Protein AF-A0A0G0PDU2-F1 (afdb_monomer)

pLDDT: mean 95.01, std 8.04, range [47.34, 98.88]

InterPro domains:
  IPR001697 Pyruvate kinase [PTHR11817] (85-194)
  IPR015793 Pyruvate kinase, barrel [PF00224] (4-72)
  IPR015793 Pyruvate kinase, barrel [PF00224] (86-194)
  IPR015813 Pyruvate/Phosphoenolpyruvate kinase-like domain superfamily [SSF51621] (3-194)
  IPR040442 Pyruvate kinase-like domain superfamily [G3DSA:3.20.20.60] (3-194)

Organism: NCBI:txid1619031

Secondary structure (DSSP, 8-state):
----PPEEEEE-TTT-SHHHHHHHHHTTEEEEEEETTSS-HHHHHHHHHHHHHHHHHHT----EEEE---SEEEETTEEEE-TTS-SS-HHHHHHHHHHHHHT-SEEEETT--SHHHHHHHHHHHHHTT---EEEEEE-SHHHHHTHHHHHHH-SEEEE-HHHHTTTS-GGGHHHHHHHHHHHHHHTT--EEE-

Nearest PDB structures (foldseek):
  4fxf-assembly1_D  TM=9.329E-01  e=1.855E-18  Homo sapiens
  8x4r-assembly1_B  TM=9.083E-01  e=1.455E-18  Homo sapiens
  8hmu-assembly1_C  TM=9.145E-01  e=4.905E-18  Homo sapiens
  1aqf-assembly2_E  TM=9.079E-01  e=9.064E-17  Oryctolagus cuniculus
  6k0k-assembly2_D  TM=9.264E-01  e=1.405E-14  Escherichia coli

Radius of gyration: 16.53 Å; Cα contacts (8 Å, |Δi|>4): 330; chains: 1; bounding box: 48×35×41 Å

Mean predicted aligned error: 3.43 Å

Foldseek 3Di:
DPDPDADEDEDDPVQQALVNLLVVVVVRHQEYEYEPVDDDLVRVLSSLVSNVVSCVVVVHDYAYEYEAPFQWDDDPVGIAHDPVDDRQHPSNLVSLLSCLVSVGQEYERPPDQALVSLVVVQVSNVVSVDGHAYEYEDQAPNCLVHVLSNLVRHQAYEDPLVSNVVHDPNVCSVVSVVVSVVSCVVSVHYYHYD

Solvent-accessible surface area (backbone atoms only — not comparable to full-atom values): 10597 Å² total; per-residue (Å²): 129,83,80,87,75,78,36,73,43,79,51,45,93,94,41,40,48,50,71,50,40,42,50,39,50,72,71,54,44,46,27,44,31,38,57,59,73,50,86,50,71,68,57,54,50,48,34,53,51,28,47,53,52,41,24,64,77,68,72,47,88,62,50,35,33,44,33,45,51,34,33,62,40,83,55,101,90,50,68,44,82,35,86,89,50,53,74,68,32,78,65,40,57,54,49,50,53,52,39,59,76,68,63,46,56,29,39,33,42,36,73,33,44,50,34,64,56,48,52,49,54,52,50,55,41,43,75,74,75,44,89,62,45,38,27,40,24,44,25,38,57,59,16,66,78,34,39,74,55,29,58,70,63,32,59,25,40,31,40,33,50,73,58,23,48,80,57,43,64,67,86,48,48,67,58,53,52,53,49,52,51,52,51,27,59,73,71,71,31,57,72,44,86,85

Sequence (194 aa):
MPSRAQIIATVGPASGTVELLRQLVAHQMDVMRLNFSWGTYGEHAAYISNLRQVALETGKRIPIIQDLSGPREQEMNGHRFDSTKDILTEKDLKDLAFGVEQKVDYIAMSYVGLADDIKKIKSEITKLGASISVIAKIERKVAIDNLDSILLEADAIMIARGDMGNEIPLEQIPFVQADIIKKCKTAKKPVITA

Structure (mmCIF, N/CA/C/O backbone):
data_AF-A0A0G0PDU2-F1
#
_entry.id   AF-A0A0G0PDU2-F1
#
loop_
_atom_site.group_PDB
_atom_site.id
_atom_site.type_symbol
_atom_site.label_atom_id
_atom_site.label_alt_id
_atom_site.label_comp_id
_atom_site.label_asym_id
_atom_site.label_entity_id
_atom_site.label_seq_id
_atom_site.pdbx_PDB_ins_code
_atom_site.Cartn_x
_atom_site.Cartn_y
_atom_site.Cartn_z
_atom_site.occupancy
_atom_site.B_iso_or_equiv
_atom_site.auth_seq_id
_atom_site.auth_comp_id
_atom_site.auth_asym_id
_atom_site.auth_atom_id
_atom_site.pdbx_PDB_model_num
ATOM 1 N N . MET A 1 1 ? -26.185 -3.731 -13.435 1.00 47.34 1 MET A N 1
ATOM 2 C CA . MET A 1 1 ? -25.589 -4.278 -12.194 1.00 47.34 1 MET A CA 1
ATOM 3 C C . MET A 1 1 ? -24.702 -3.197 -11.603 1.00 47.34 1 MET A C 1
ATOM 5 O O . MET A 1 1 ? -24.061 -2.522 -12.403 1.00 47.34 1 MET A O 1
ATOM 9 N N . PRO A 1 2 ? -24.667 -2.990 -10.277 1.00 53.62 2 PRO A N 1
ATOM 10 C CA . PRO A 1 2 ? -23.689 -2.079 -9.690 1.00 53.62 2 PRO A CA 1
ATOM 11 C C . PRO A 1 2 ? -22.271 -2.527 -10.074 1.00 53.62 2 PRO A C 1
ATOM 13 O O . PRO A 1 2 ? -22.021 -3.725 -10.255 1.00 53.62 2 PRO A O 1
ATOM 16 N N . SER A 1 3 ? -21.372 -1.560 -10.269 1.00 62.56 3 SER A N 1
ATOM 17 C CA . SER A 1 3 ? -19.960 -1.833 -10.547 1.00 62.56 3 SER A CA 1
ATOM 18 C C . SER A 1 3 ? -19.389 -2.744 -9.460 1.00 62.56 3 SER A C 1
ATOM 20 O O . SER A 1 3 ? -19.639 -2.532 -8.278 1.00 62.56 3 SER A O 1
ATOM 22 N N . ARG A 1 4 ? -18.628 -3.767 -9.860 1.00 82.88 4 ARG A N 1
ATOM 23 C CA . ARG A 1 4 ? -17.896 -4.643 -8.928 1.00 82.88 4 ARG A CA 1
ATOM 24 C C . ARG A 1 4 ? -16.523 -4.080 -8.544 1.00 82.88 4 ARG A C 1
ATOM 26 O O . ARG A 1 4 ? -15.823 -4.707 -7.757 1.00 82.88 4 ARG A O 1
ATOM 33 N N . ALA A 1 5 ? -16.107 -2.967 -9.149 1.00 91.06 5 ALA A N 1
ATOM 34 C CA . ALA A 1 5 ? -14.821 -2.347 -8.864 1.00 91.06 5 ALA A CA 1
ATOM 35 C C . ALA A 1 5 ? -14.907 -1.538 -7.567 1.00 91.06 5 ALA A C 1
ATOM 37 O O . ALA A 1 5 ? -15.822 -0.732 -7.413 1.00 91.06 5 ALA A O 1
ATOM 38 N N . GLN A 1 6 ? -13.946 -1.760 -6.674 1.00 95.25 6 GLN A N 1
ATOM 39 C CA . GLN A 1 6 ? -13.798 -1.003 -5.435 1.00 95.25 6 GLN A CA 1
ATOM 40 C C . GLN A 1 6 ? -12.942 0.242 -5.675 1.00 95.25 6 GLN A C 1
ATOM 42 O O . GLN A 1 6 ? -12.013 0.206 -6.487 1.00 95.25 6 GLN A O 1
ATOM 47 N N . ILE A 1 7 ? -13.223 1.323 -4.953 1.00 97.00 7 ILE A N 1
ATOM 48 C CA . ILE A 1 7 ? -12.465 2.574 -5.038 1.00 97.00 7 ILE A CA 1
ATOM 49 C C . ILE A 1 7 ? -11.532 2.695 -3.835 1.00 97.00 7 ILE A C 1
ATOM 51 O O . ILE A 1 7 ? -11.964 2.708 -2.681 1.00 97.00 7 ILE A O 1
ATOM 55 N N . ILE A 1 8 ? -10.240 2.837 -4.120 1.00 98.44 8 ILE A N 1
ATOM 56 C CA . ILE A 1 8 ? -9.219 3.177 -3.129 1.00 98.44 8 ILE A CA 1
ATOM 57 C C . ILE A 1 8 ? -8.950 4.677 -3.231 1.00 98.44 8 ILE A C 1
ATOM 59 O O . ILE A 1 8 ? -8.610 5.163 -4.310 1.00 98.44 8 ILE A O 1
ATOM 63 N N . ALA A 1 9 ? -9.054 5.405 -2.121 1.00 98.12 9 ALA A N 1
ATOM 64 C CA . ALA A 1 9 ? -8.690 6.820 -2.074 1.00 98.12 9 ALA A CA 1
ATOM 65 C C . ALA A 1 9 ? -7.465 7.032 -1.185 1.00 98.12 9 ALA A C 1
ATOM 67 O O . ALA A 1 9 ? -7.383 6.500 -0.078 1.00 98.12 9 ALA A O 1
ATOM 68 N N . THR A 1 10 ? -6.512 7.831 -1.667 1.00 98.25 10 THR A N 1
ATOM 69 C CA . THR A 1 10 ? -5.373 8.249 -0.842 1.00 98.25 10 THR A CA 1
ATOM 70 C C . THR A 1 10 ? -5.798 9.407 0.049 1.00 98.25 10 THR A C 1
ATOM 72 O O . THR A 1 10 ? -6.284 10.422 -0.453 1.00 98.25 10 THR A O 1
ATOM 75 N N . VAL A 1 11 ? -5.616 9.258 1.358 1.00 98.12 11 VAL A N 1
ATOM 76 C CA . VAL A 1 11 ? -5.991 10.271 2.349 1.00 98.12 11 VAL A CA 1
ATOM 77 C C . VAL A 1 11 ? -4.762 11.050 2.809 1.00 98.12 11 VAL A C 1
ATOM 79 O O . VAL A 1 11 ? -3.680 10.490 2.980 1.00 98.12 11 VAL A O 1
ATOM 82 N N . GLY A 1 12 ? -4.939 12.359 2.980 1.00 97.12 12 GLY A N 1
ATOM 83 C CA . GLY A 1 12 ? -3.912 13.288 3.444 1.00 97.12 12 GLY A CA 1
ATOM 84 C C . GLY A 1 12 ? -4.530 14.576 3.998 1.00 97.12 12 GLY A C 1
ATOM 85 O O . GLY A 1 12 ? -5.732 14.605 4.265 1.00 97.12 12 GLY A O 1
ATOM 86 N N . PRO A 1 13 ? -3.763 15.673 4.131 1.00 96.56 13 PRO A N 1
ATOM 87 C CA . PRO A 1 13 ? -4.234 16.901 4.782 1.00 96.56 13 PRO A CA 1
ATOM 88 C C . PRO A 1 13 ? -5.520 17.486 4.186 1.00 96.56 13 PRO A C 1
ATOM 90 O O . PRO A 1 13 ? -6.378 17.968 4.919 1.00 96.56 13 PRO A O 1
ATOM 93 N N . ALA A 1 14 ? -5.690 17.389 2.865 1.00 96.62 14 ALA A N 1
ATOM 94 C CA . ALA A 1 14 ? -6.876 17.885 2.172 1.00 96.62 14 ALA A CA 1
ATOM 95 C C . ALA A 1 14 ? -8.129 17.018 2.385 1.00 96.62 14 ALA A C 1
ATOM 97 O O . ALA A 1 14 ? -9.221 17.461 2.047 1.00 96.62 14 ALA A O 1
ATOM 98 N N . SER A 1 15 ? -7.987 15.791 2.903 1.00 96.88 15 SER A N 1
ATOM 99 C CA . SER A 1 15 ? -9.069 14.800 2.957 1.00 96.88 15 SER A CA 1
ATOM 100 C C . SER A 1 15 ? -9.196 13.996 4.246 1.00 96.88 15 SER A C 1
ATOM 102 O O . SER A 1 15 ? -10.076 13.148 4.347 1.00 96.88 15 SER A O 1
ATOM 104 N N . GLY A 1 16 ? -8.362 14.274 5.247 1.00 96.38 16 GLY A N 1
ATOM 105 C CA . GLY A 1 16 ? -8.293 13.501 6.485 1.00 96.38 16 GLY A CA 1
ATOM 106 C C . GLY A 1 16 ? -9.266 13.916 7.588 1.00 96.38 16 GLY A C 1
ATOM 107 O O . GLY A 1 16 ? -9.222 13.331 8.669 1.00 96.38 16 GLY A O 1
ATOM 108 N N . THR A 1 17 ? -10.118 14.923 7.373 1.00 98.38 17 THR A N 1
ATOM 109 C CA . THR A 1 17 ? -11.119 15.336 8.371 1.00 98.38 17 THR A CA 1
ATOM 110 C C . THR A 1 17 ? -12.282 14.347 8.415 1.00 98.38 17 THR A C 1
ATOM 112 O O . THR A 1 17 ? -12.651 13.767 7.396 1.00 98.38 17 THR A O 1
ATOM 115 N N . VAL A 1 18 ? -12.905 14.176 9.587 1.00 98.38 18 VAL A N 1
ATOM 116 C CA . VAL A 1 18 ? -14.087 13.306 9.756 1.00 98.38 18 VAL A CA 1
ATOM 117 C C . VAL A 1 18 ? -15.197 13.672 8.763 1.00 98.38 18 VAL A C 1
ATOM 119 O O . VAL A 1 18 ? -15.793 12.787 8.156 1.00 98.38 18 VAL A O 1
ATOM 122 N N . GLU A 1 19 ? -15.445 14.971 8.557 1.00 98.00 19 GLU A N 1
ATOM 123 C CA . GLU A 1 19 ? -16.464 15.451 7.617 1.00 98.00 19 GLU A CA 1
ATOM 124 C C . GLU A 1 19 ? -16.172 15.015 6.181 1.00 98.00 19 GLU A C 1
ATOM 126 O O . GLU A 1 19 ? -17.039 14.424 5.536 1.00 98.00 19 GLU A O 1
ATOM 131 N N . LEU A 1 20 ? -14.946 15.228 5.688 1.00 98.12 20 LEU A N 1
ATOM 132 C CA . LEU A 1 20 ? -14.641 14.848 4.313 1.00 98.12 20 LEU A CA 1
ATOM 133 C C . LEU A 1 20 ? -14.551 13.330 4.147 1.00 98.12 20 LEU A C 1
ATOM 135 O O . LEU A 1 20 ? -15.034 12.806 3.149 1.00 98.12 20 LEU A O 1
ATOM 139 N N . LEU A 1 21 ? -14.027 12.599 5.134 1.00 98.44 21 LEU A N 1
ATOM 140 C CA . LEU A 1 21 ? -14.034 11.134 5.117 1.00 98.44 21 LEU A CA 1
ATOM 141 C C . LEU A 1 21 ? -15.460 10.575 5.073 1.00 98.44 21 LEU A C 1
ATOM 143 O O . LEU A 1 21 ? -15.719 9.641 4.316 1.00 98.44 21 LEU A O 1
ATOM 147 N N . ARG A 1 22 ? -16.408 11.167 5.809 1.00 98.12 22 ARG A N 1
ATOM 148 C CA . ARG A 1 22 ? -17.829 10.796 5.734 1.00 98.12 22 ARG A CA 1
ATOM 149 C C . ARG A 1 22 ? -18.383 11.001 4.331 1.00 98.12 22 ARG A C 1
ATOM 151 O O . ARG A 1 22 ? -19.057 10.113 3.809 1.00 98.12 22 ARG A O 1
ATOM 158 N N . GLN A 1 23 ? -18.060 12.129 3.702 1.00 97.75 23 GLN A N 1
ATOM 159 C CA . GLN A 1 23 ? -18.454 12.393 2.321 1.00 97.75 23 GLN A CA 1
ATOM 160 C C . GLN A 1 23 ? -17.819 11.383 1.357 1.00 97.75 23 GLN A C 1
ATOM 162 O O . GLN A 1 23 ? -18.531 10.820 0.532 1.00 97.75 23 GLN A O 1
ATOM 167 N N . LEU A 1 24 ? -16.529 11.071 1.491 1.00 97.62 24 LEU A N 1
ATOM 168 C CA . LEU A 1 24 ? -15.850 10.073 0.660 1.00 97.62 24 LEU A CA 1
ATOM 169 C C . LEU A 1 24 ? -16.487 8.682 0.800 1.00 97.62 24 LEU A C 1
ATOM 171 O O . LEU A 1 24 ? -16.785 8.036 -0.202 1.00 97.62 24 LEU A O 1
ATOM 175 N N . VAL A 1 25 ? -16.777 8.238 2.026 1.00 96.94 25 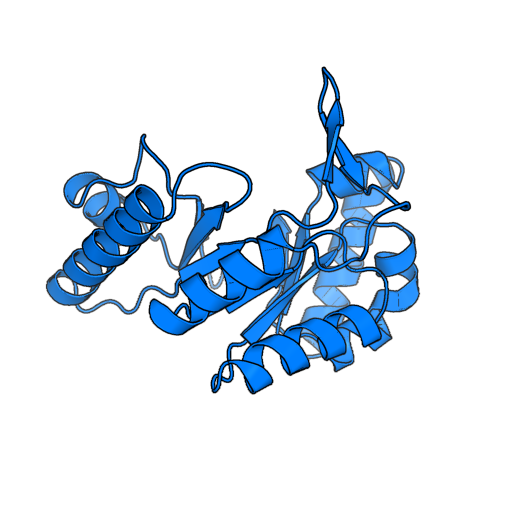VAL A N 1
ATOM 176 C CA . VAL A 1 25 ? -17.453 6.956 2.301 1.00 96.94 25 VAL A CA 1
ATOM 177 C C . VAL A 1 25 ? -18.894 6.934 1.765 1.00 96.94 25 VAL A C 1
ATOM 179 O O . VAL A 1 25 ? -19.390 5.887 1.328 1.00 96.94 25 VAL A O 1
ATOM 182 N N . ALA A 1 26 ? -19.592 8.072 1.778 1.00 95.88 26 ALA A N 1
ATOM 183 C CA . ALA A 1 26 ? -20.907 8.208 1.152 1.00 95.88 26 ALA A CA 1
ATOM 184 C C . ALA A 1 26 ? -20.824 8.127 -0.384 1.00 95.88 26 ALA A C 1
ATOM 186 O O . ALA A 1 26 ? -21.709 7.546 -1.008 1.00 95.88 26 ALA A O 1
ATOM 187 N N . HIS A 1 27 ? -19.730 8.617 -0.973 1.00 95.25 27 HIS A N 1
ATOM 188 C CA . HIS A 1 27 ? -19.449 8.606 -2.413 1.00 95.25 27 HIS A CA 1
ATOM 189 C C . HIS A 1 27 ? -18.561 7.425 -2.849 1.00 95.25 27 HIS A C 1
ATOM 191 O O . HIS A 1 27 ? -17.774 7.548 -3.784 1.00 95.25 27 HIS A O 1
ATOM 197 N N . GLN A 1 28 ? -18.729 6.263 -2.207 1.00 92.88 28 GLN A N 1
ATOM 198 C CA . GLN A 1 28 ? -18.140 4.980 -2.620 1.00 92.88 28 GLN A CA 1
ATOM 199 C C . GLN A 1 28 ? -16.621 4.844 -2.414 1.00 92.88 28 GLN A C 1
ATOM 201 O O . GLN A 1 28 ? -15.998 4.014 -3.060 1.00 92.88 28 GLN A O 1
ATOM 206 N N . MET A 1 29 ? -15.992 5.573 -1.488 1.00 96.75 29 MET A N 1
ATOM 207 C CA . MET A 1 29 ? -14.666 5.153 -1.017 1.00 96.75 29 MET A CA 1
ATOM 208 C C . MET A 1 29 ? -14.791 3.814 -0.275 1.00 96.75 29 MET A C 1
ATOM 210 O O . MET A 1 29 ? -15.414 3.748 0.783 1.00 96.75 29 MET A O 1
ATOM 214 N N . ASP A 1 30 ? -14.189 2.762 -0.829 1.00 97.38 30 ASP A N 1
ATOM 215 C CA . ASP A 1 30 ? -14.236 1.401 -0.284 1.00 97.38 30 ASP A CA 1
ATOM 216 C C . ASP A 1 30 ? -13.031 1.080 0.596 1.00 97.38 30 ASP A C 1
ATOM 218 O O . ASP A 1 30 ? -13.130 0.249 1.494 1.00 97.38 30 ASP A O 1
ATOM 222 N N . VAL A 1 31 ? -11.887 1.713 0.326 1.00 98.50 31 VAL A N 1
ATOM 223 C CA . VAL A 1 31 ? -10.613 1.469 1.008 1.00 98.50 31 VAL A CA 1
ATOM 224 C C . VAL A 1 31 ? -9.853 2.788 1.142 1.00 98.50 31 VAL A C 1
ATOM 226 O O . VAL A 1 31 ? -9.756 3.562 0.187 1.00 98.50 31 VAL A O 1
ATOM 229 N N . MET A 1 32 ? -9.271 3.031 2.313 1.00 98.75 32 MET A N 1
ATOM 230 C CA . MET A 1 32 ? -8.374 4.163 2.535 1.00 98.75 32 MET A CA 1
ATOM 231 C C . MET A 1 32 ? -6.925 3.736 2.308 1.00 98.75 32 MET A C 1
ATOM 233 O O . MET A 1 32 ? -6.464 2.763 2.896 1.00 98.75 32 MET A O 1
ATOM 237 N N . ARG A 1 33 ? -6.182 4.492 1.501 1.00 98.81 33 ARG A N 1
ATOM 238 C CA . ARG A 1 33 ? -4.728 4.364 1.349 1.00 98.81 33 ARG A CA 1
ATOM 239 C C . ARG A 1 33 ? -4.028 5.504 2.079 1.00 98.81 33 ARG A C 1
ATOM 241 O O . ARG A 1 33 ? -4.364 6.669 1.877 1.00 98.81 33 ARG A O 1
ATOM 248 N N . LEU A 1 34 ? -3.013 5.173 2.865 1.00 98.69 34 LEU A N 1
ATOM 249 C CA . LEU A 1 34 ? -2.109 6.128 3.497 1.00 98.69 34 LEU A CA 1
ATOM 250 C C . LEU A 1 34 ? -0.724 5.979 2.879 1.00 98.69 34 LEU A C 1
ATOM 252 O O . LEU A 1 34 ? -0.151 4.893 2.886 1.00 98.69 34 LEU A O 1
ATOM 256 N N . ASN A 1 35 ? -0.200 7.068 2.321 1.00 97.44 35 ASN A N 1
ATOM 257 C CA . ASN A 1 35 ? 1.109 7.072 1.681 1.00 97.44 35 ASN A CA 1
ATOM 258 C C . ASN A 1 35 ? 2.194 7.473 2.687 1.00 97.44 35 ASN A C 1
ATOM 260 O O . ASN A 1 35 ? 2.309 8.650 3.021 1.00 97.44 35 ASN A O 1
ATOM 264 N N . PHE A 1 36 ? 3.020 6.520 3.119 1.00 97.44 36 PHE A N 1
ATOM 265 C CA . PHE A 1 36 ? 4.058 6.748 4.132 1.00 97.44 36 PHE A CA 1
ATOM 266 C C . PHE A 1 36 ? 5.329 7.371 3.559 1.00 97.44 36 PHE A C 1
ATOM 268 O O . PHE A 1 36 ? 6.257 7.693 4.297 1.00 97.44 36 PHE A O 1
ATOM 275 N N . SER A 1 37 ? 5.368 7.610 2.249 1.00 94.06 37 SER A N 1
ATOM 276 C CA . SER A 1 37 ? 6.325 8.531 1.631 1.00 94.06 37 SER A CA 1
ATOM 277 C C . SER A 1 37 ? 6.284 9.938 2.230 1.00 94.06 37 SER A C 1
ATOM 279 O O . SER A 1 37 ? 7.271 10.668 2.134 1.00 94.06 37 SER A O 1
ATOM 281 N N . TRP A 1 38 ? 5.150 10.327 2.814 1.00 93.31 38 TRP A N 1
ATOM 282 C CA . TRP A 1 38 ? 4.903 11.665 3.333 1.00 93.31 38 TRP A CA 1
ATOM 283 C C . TRP A 1 38 ? 4.152 11.602 4.662 1.00 93.31 38 TRP A C 1
ATOM 285 O O . TRP A 1 38 ? 3.547 10.585 5.010 1.00 93.31 38 TRP A O 1
ATOM 295 N N . GLY A 1 39 ? 4.160 12.722 5.377 1.00 93.62 39 GLY A N 1
ATOM 296 C CA . GLY A 1 39 ? 3.464 12.863 6.649 1.00 93.62 39 GLY A CA 1
ATOM 297 C C . GLY A 1 39 ? 4.168 12.181 7.820 1.00 93.62 39 GLY A C 1
ATOM 298 O O . GLY A 1 39 ? 5.198 11.519 7.686 1.00 93.62 39 GLY A O 1
ATOM 299 N N . THR A 1 40 ? 3.596 12.390 8.994 1.00 97.31 40 THR A N 1
ATOM 300 C CA . THR A 1 40 ? 4.078 11.895 10.283 1.00 97.31 40 THR A CA 1
ATOM 301 C C . THR A 1 40 ? 3.163 10.799 10.825 1.00 97.31 40 THR A C 1
ATOM 303 O O . THR A 1 40 ? 1.996 10.693 10.448 1.00 97.31 40 THR A O 1
ATOM 306 N N . TYR A 1 41 ? 3.655 9.999 11.775 1.00 98.31 41 TYR A N 1
ATOM 307 C CA . TYR A 1 41 ? 2.816 9.012 12.467 1.00 98.31 41 TYR A CA 1
ATOM 308 C C . TYR A 1 41 ? 1.634 9.647 13.204 1.00 98.31 41 TYR A C 1
ATOM 310 O O . TYR A 1 41 ? 0.565 9.047 13.248 1.00 98.31 41 TYR A O 1
ATOM 318 N N . GLY A 1 42 ? 1.787 10.869 13.727 1.00 98.31 42 GLY A N 1
ATOM 319 C CA . GLY A 1 42 ? 0.687 11.600 14.358 1.00 98.31 42 GLY A CA 1
ATOM 320 C C . GLY A 1 42 ? -0.440 11.925 13.375 1.00 98.31 42 GLY A C 1
ATOM 321 O O . GLY A 1 42 ? -1.609 11.697 13.683 1.00 98.31 42 GLY A O 1
ATOM 322 N N . GLU A 1 43 ? -0.097 12.390 12.172 1.00 97.88 43 GLU A N 1
ATOM 323 C CA . GLU A 1 43 ? -1.078 12.662 11.113 1.00 97.88 43 GLU A CA 1
ATOM 324 C C . GLU A 1 43 ? -1.762 11.377 10.638 1.00 97.88 43 GLU A C 1
ATOM 326 O O . GLU A 1 43 ? -2.991 11.311 10.610 1.00 97.88 43 GLU A O 1
ATOM 331 N N . HIS A 1 44 ? -0.989 10.328 10.336 1.00 98.56 44 HIS A N 1
ATOM 332 C CA . HIS A 1 44 ? -1.546 9.040 9.908 1.00 98.56 44 HIS A CA 1
ATOM 333 C C . HIS A 1 44 ? -2.448 8.422 10.984 1.00 98.56 44 HIS A C 1
ATOM 335 O O . HIS A 1 44 ? -3.534 7.944 10.662 1.00 98.56 44 HIS A O 1
ATOM 341 N N . ALA A 1 45 ? -2.066 8.490 12.264 1.00 98.69 45 ALA A N 1
ATOM 342 C CA . ALA A 1 45 ? -2.895 8.013 13.372 1.00 98.69 45 ALA A CA 1
ATOM 343 C C . ALA A 1 45 ? -4.207 8.803 13.489 1.00 98.69 45 ALA A C 1
ATOM 345 O O . ALA A 1 45 ? -5.269 8.208 13.696 1.00 98.69 45 ALA A O 1
ATOM 346 N N . ALA A 1 46 ? -4.163 10.126 13.297 1.00 98.62 46 ALA A N 1
ATOM 347 C CA . ALA A 1 46 ? -5.364 10.954 13.266 1.00 98.62 46 ALA A CA 1
ATOM 348 C C . ALA A 1 46 ? -6.299 10.546 12.115 1.00 98.62 46 ALA A C 1
ATOM 350 O O . ALA A 1 46 ? -7.499 10.385 12.334 1.00 98.62 46 ALA A O 1
ATOM 351 N N . TYR A 1 47 ? -5.769 10.295 10.913 1.00 98.69 47 TYR A N 1
ATOM 352 C CA . TYR A 1 47 ? -6.574 9.839 9.772 1.00 98.69 47 TYR A CA 1
ATOM 353 C C . TYR A 1 47 ? -7.207 8.463 10.014 1.00 98.69 47 TYR A C 1
ATOM 355 O O . TYR A 1 47 ? -8.387 8.270 9.718 1.00 98.69 47 TYR A O 1
ATOM 363 N N . ILE A 1 48 ? -6.463 7.522 10.605 1.00 98.75 48 ILE A N 1
ATOM 364 C CA . ILE A 1 48 ? -6.974 6.195 10.986 1.00 98.75 48 ILE A CA 1
ATOM 365 C C . ILE A 1 48 ? -8.103 6.320 12.013 1.00 98.75 48 ILE A C 1
ATOM 367 O O . ILE A 1 48 ? -9.152 5.694 11.850 1.00 98.75 48 ILE A O 1
ATOM 371 N N . SER A 1 49 ? -7.910 7.138 13.050 1.00 98.69 49 SER A N 1
ATOM 372 C CA . SER A 1 49 ? -8.926 7.393 14.076 1.00 98.69 49 SER A CA 1
ATOM 373 C C . SER A 1 49 ? -10.198 7.993 1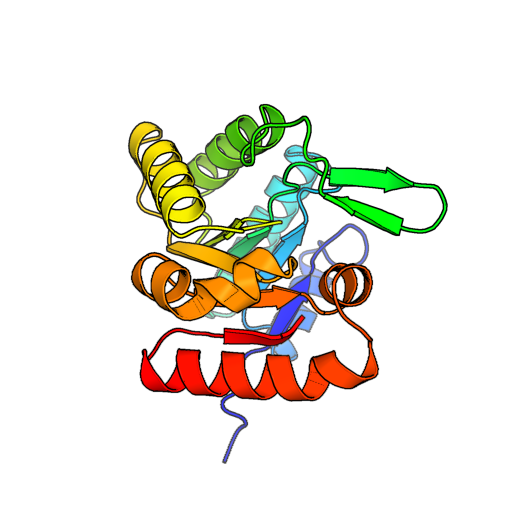3.470 1.00 98.69 49 SER A C 1
ATOM 375 O O . SER A 1 49 ? -11.295 7.472 13.679 1.00 98.69 49 SER A O 1
ATOM 377 N N . ASN A 1 50 ? -10.047 9.020 12.628 1.00 98.69 50 ASN A N 1
ATOM 378 C CA . ASN A 1 50 ? -11.165 9.685 11.964 1.00 98.69 50 ASN A CA 1
ATOM 379 C C . ASN A 1 50 ? -11.938 8.722 11.053 1.00 98.69 50 ASN A C 1
ATOM 381 O O . ASN A 1 50 ? -13.168 8.702 11.086 1.00 98.69 50 ASN A O 1
ATOM 385 N N . LEU A 1 51 ? -11.246 7.880 10.274 1.00 98.62 51 LEU A N 1
ATOM 386 C CA . LEU A 1 51 ? -11.915 6.883 9.439 1.00 98.62 51 LEU A CA 1
ATOM 387 C C . LEU A 1 51 ? -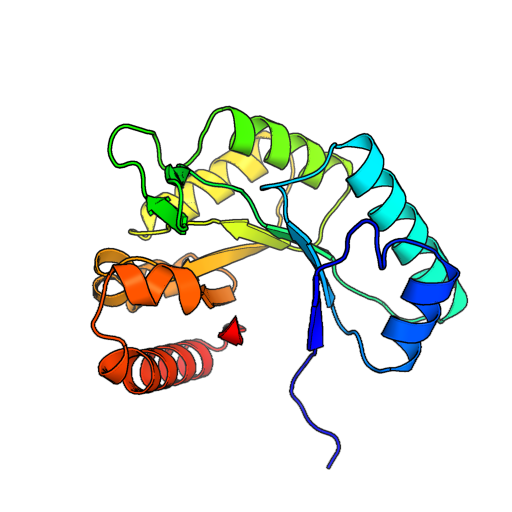12.668 5.855 10.286 1.00 98.62 51 LEU A C 1
ATOM 389 O O . LEU A 1 51 ? -13.791 5.496 9.944 1.00 98.62 51 LEU A O 1
ATOM 393 N N . ARG A 1 52 ? -12.078 5.380 11.388 1.00 98.56 52 ARG A N 1
ATOM 394 C CA . ARG A 1 52 ? -12.729 4.417 12.290 1.00 98.56 52 ARG A CA 1
ATOM 395 C C . ARG A 1 52 ? -13.987 4.991 12.928 1.00 98.56 52 ARG A C 1
ATOM 397 O O . ARG A 1 52 ? -14.976 4.272 13.042 1.00 98.56 52 ARG A O 1
ATOM 404 N N . GLN A 1 53 ? -13.974 6.277 13.277 1.00 98.38 53 GLN A N 1
ATOM 405 C CA . GLN A 1 53 ? -15.174 6.983 13.714 1.00 98.38 53 GLN A CA 1
ATOM 406 C C . GLN A 1 53 ? -16.248 6.978 12.613 1.00 98.38 53 GLN A C 1
ATOM 408 O O . GLN A 1 53 ? -17.372 6.547 12.860 1.00 98.38 53 GLN A O 1
ATOM 413 N N . VAL A 1 54 ? -15.904 7.379 11.385 1.00 98.31 54 VAL A N 1
ATOM 414 C CA . VAL A 1 54 ? -16.846 7.380 10.247 1.00 98.31 54 VAL A CA 1
ATOM 415 C C . VAL A 1 54 ? -17.374 5.972 9.939 1.00 98.31 54 VAL A C 1
ATOM 417 O O . VAL A 1 54 ? -18.558 5.796 9.649 1.00 98.31 54 VAL A O 1
ATOM 420 N N . ALA A 1 55 ? -16.523 4.951 10.016 1.00 97.38 55 ALA A N 1
ATOM 421 C CA . ALA A 1 55 ? -16.899 3.554 9.817 1.00 97.38 55 ALA A CA 1
ATOM 422 C C . ALA A 1 55 ? -17.926 3.089 10.863 1.00 97.38 55 ALA A C 1
ATOM 424 O O . ALA A 1 55 ? -18.907 2.433 10.510 1.00 97.38 55 ALA A O 1
ATOM 425 N N . LEU A 1 56 ? -17.744 3.480 12.131 1.00 97.25 56 LEU A N 1
ATOM 426 C CA . LEU A 1 56 ? -18.695 3.203 13.208 1.00 97.25 56 LEU A CA 1
ATOM 427 C C . LEU A 1 56 ? -20.038 3.914 12.975 1.00 97.25 56 LEU A C 1
ATOM 429 O O . LEU A 1 56 ? -21.083 3.280 13.077 1.00 97.25 56 LEU A O 1
ATOM 433 N N . GLU A 1 57 ? -20.010 5.202 12.623 1.00 96.19 57 GLU A N 1
ATOM 434 C CA . GLU A 1 57 ? -21.213 6.012 12.363 1.00 96.19 57 GLU A CA 1
ATOM 435 C C . GLU A 1 57 ? -22.035 5.485 11.178 1.00 96.19 57 GLU A C 1
ATOM 437 O O . GLU A 1 57 ? -23.264 5.495 11.206 1.00 96.19 57 GLU A O 1
ATOM 442 N N . THR A 1 58 ? -21.360 5.031 10.122 1.00 94.56 58 THR A N 1
ATOM 443 C CA . THR A 1 58 ? -22.006 4.577 8.880 1.00 94.56 58 THR A CA 1
ATOM 444 C C . THR A 1 58 ? -22.326 3.083 8.868 1.00 94.56 58 THR A C 1
ATOM 446 O O . THR A 1 58 ? -23.025 2.619 7.967 1.00 94.56 58 THR A O 1
ATOM 449 N N . GLY A 1 59 ? -21.789 2.312 9.819 1.00 95.25 59 GLY A N 1
ATOM 450 C CA . GLY A 1 59 ? -21.870 0.849 9.837 1.00 95.25 59 GLY A CA 1
ATOM 451 C C . GLY A 1 59 ? -21.098 0.160 8.702 1.00 95.25 59 GLY A C 1
ATOM 452 O O . GLY A 1 59 ? -21.267 -1.041 8.488 1.00 95.25 59 GLY A O 1
ATOM 453 N N . LYS A 1 60 ? -20.264 0.892 7.949 1.00 94.31 60 LYS A N 1
ATOM 454 C CA . LYS A 1 60 ? -19.468 0.349 6.841 1.00 94.31 60 LYS A CA 1
ATOM 455 C C . LYS A 1 60 ? -18.070 -0.024 7.322 1.00 94.31 60 LYS A C 1
ATOM 457 O O . LYS A 1 60 ? -17.385 0.780 7.946 1.00 94.31 60 LYS A O 1
ATOM 462 N N . ARG A 1 61 ? -17.592 -1.216 6.956 1.00 95.44 61 ARG A N 1
ATOM 463 C CA . ARG A 1 61 ? -16.179 -1.584 7.131 1.00 95.44 61 ARG A CA 1
ATOM 464 C C . ARG A 1 61 ? -15.359 -1.039 5.963 1.00 95.44 61 ARG A C 1
ATOM 466 O O . ARG A 1 61 ? -15.562 -1.481 4.837 1.00 95.44 61 ARG A O 1
ATOM 473 N N . ILE A 1 62 ? -14.411 -0.150 6.255 1.00 97.94 62 ILE A N 1
ATOM 474 C CA . ILE A 1 62 ? -13.494 0.444 5.273 1.00 97.94 62 ILE A CA 1
ATOM 475 C C . ILE A 1 62 ? -12.060 0.000 5.603 1.00 97.94 62 ILE A C 1
ATOM 477 O O . ILE A 1 62 ? -11.517 0.465 6.608 1.00 97.94 62 ILE A O 1
ATOM 481 N N . PRO A 1 63 ? -11.451 -0.915 4.822 1.00 98.50 63 PRO A N 1
ATOM 482 C CA . PRO A 1 63 ? -10.078 -1.350 5.046 1.00 98.50 63 PRO A CA 1
ATOM 483 C C . PRO A 1 63 ? -9.055 -0.225 4.863 1.00 98.50 63 PRO A C 1
ATOM 485 O O . PRO A 1 63 ? -9.286 0.728 4.113 1.00 98.50 63 PRO A O 1
ATOM 488 N N . ILE A 1 64 ? -7.900 -0.377 5.507 1.00 98.88 64 ILE A N 1
ATOM 489 C CA . ILE A 1 64 ? -6.788 0.576 5.456 1.00 98.88 64 ILE A CA 1
ATOM 490 C C . ILE A 1 64 ? -5.560 -0.086 4.826 1.00 98.88 64 ILE A C 1
ATOM 492 O O . ILE A 1 64 ? -5.096 -1.125 5.296 1.00 98.88 64 ILE A O 1
ATOM 496 N N . ILE A 1 65 ? -5.027 0.540 3.777 1.00 98.88 65 ILE A N 1
ATOM 497 C CA . ILE A 1 65 ? -3.747 0.206 3.150 1.00 98.88 65 ILE A CA 1
ATOM 498 C C . ILE A 1 65 ? -2.689 1.182 3.657 1.00 98.88 65 ILE A C 1
ATOM 500 O O . ILE A 1 65 ? -2.786 2.389 3.421 1.00 98.88 65 ILE A O 1
ATOM 504 N N . GLN A 1 66 ? -1.646 0.650 4.276 1.00 98.75 66 GLN A N 1
ATOM 505 C CA . GLN A 1 66 ? -0.401 1.367 4.505 1.00 98.75 66 GLN A CA 1
ATOM 506 C C . GLN A 1 66 ? 0.543 1.150 3.319 1.00 98.75 66 GLN A C 1
ATOM 508 O O . GLN A 1 66 ? 0.986 0.032 3.083 1.00 98.75 66 GLN A O 1
ATOM 513 N N . ASP A 1 67 ? 0.852 2.207 2.571 1.00 98.62 67 ASP A N 1
ATOM 514 C CA . ASP A 1 67 ? 1.759 2.155 1.419 1.00 98.62 67 ASP A CA 1
ATOM 515 C C . ASP A 1 67 ? 3.157 2.631 1.817 1.00 98.62 67 ASP A C 1
ATOM 517 O O . ASP A 1 67 ? 3.352 3.812 2.125 1.00 98.62 67 ASP A O 1
ATOM 521 N N . LEU A 1 68 ? 4.102 1.690 1.862 1.00 98.06 68 LEU A N 1
ATOM 522 C CA . LEU A 1 68 ? 5.473 1.915 2.309 1.00 98.06 68 LEU A CA 1
ATOM 523 C C . LEU A 1 68 ? 6.292 2.689 1.280 1.00 98.06 68 LEU A C 1
ATOM 525 O O . LEU A 1 68 ? 6.056 2.620 0.076 1.00 98.06 68 LEU A O 1
ATOM 529 N N . SER A 1 69 ? 7.306 3.413 1.750 1.00 94.88 69 SER A N 1
ATOM 530 C CA . SER A 1 69 ? 8.152 4.218 0.863 1.00 94.88 69 SER A CA 1
ATOM 531 C C . SER A 1 69 ? 9.064 3.357 -0.005 1.00 94.88 69 SER A C 1
ATOM 533 O O . SER A 1 69 ? 9.295 3.705 -1.163 1.00 94.88 69 SER A O 1
ATOM 535 N N . GLY A 1 70 ? 9.580 2.259 0.555 1.00 94.25 70 GLY A N 1
ATOM 536 C CA . GLY A 1 70 ? 10.625 1.464 -0.074 1.00 94.25 70 GLY A CA 1
ATOM 537 C C . GLY A 1 70 ? 11.935 2.246 -0.265 1.00 94.25 70 GLY A C 1
ATOM 538 O O . GLY A 1 70 ? 12.061 3.407 0.153 1.00 94.25 70 GLY A O 1
ATOM 539 N N . PRO A 1 71 ? 12.930 1.633 -0.923 1.00 91.56 71 PRO A N 1
ATOM 540 C CA . PRO A 1 71 ? 14.211 2.258 -1.243 1.00 91.56 71 PRO A CA 1
ATOM 541 C C . PRO A 1 71 ? 14.056 3.245 -2.403 1.00 91.56 71 PRO A C 1
ATOM 543 O O . PRO A 1 71 ? 14.446 2.985 -3.539 1.00 91.56 71 PRO A O 1
ATOM 546 N N . ARG A 1 72 ? 13.454 4.395 -2.110 1.00 86.00 72 ARG A N 1
ATOM 547 C CA . ARG A 1 72 ? 13.299 5.488 -3.067 1.00 86.00 72 ARG A CA 1
ATOM 548 C C . ARG A 1 72 ? 14.489 6.448 -3.028 1.00 86.00 72 ARG A C 1
ATOM 550 O O . ARG A 1 72 ? 14.954 6.849 -1.956 1.00 86.00 72 ARG A O 1
ATOM 557 N N . GLU A 1 73 ? 14.906 6.884 -4.203 1.00 80.25 73 GLU A N 1
ATOM 558 C CA . GLU A 1 73 ? 15.735 8.063 -4.440 1.00 80.25 73 GLU A CA 1
ATOM 559 C C . GLU A 1 73 ? 14.851 9.182 -4.990 1.00 80.25 73 GLU A C 1
ATOM 561 O O . GLU A 1 73 ? 14.093 8.971 -5.936 1.00 80.25 73 GLU A O 1
ATOM 566 N N . GLN A 1 74 ? 14.923 10.371 -4.390 1.00 75.88 74 GLN A N 1
ATOM 567 C CA . GLN A 1 74 ? 14.164 11.532 -4.843 1.00 75.88 74 GLN A CA 1
ATOM 568 C C . GLN A 1 74 ? 15.025 12.403 -5.760 1.00 75.88 74 GLN A C 1
ATOM 570 O O . GLN A 1 74 ? 16.069 12.901 -5.345 1.00 75.88 74 GLN A O 1
ATOM 575 N N . GLU A 1 75 ? 14.551 12.620 -6.984 1.00 73.06 75 GLU A N 1
ATOM 576 C CA . GLU A 1 75 ? 15.147 13.529 -7.962 1.00 73.06 75 GLU A CA 1
ATOM 577 C C . GLU A 1 75 ? 14.250 14.760 -8.174 1.00 73.06 75 GLU A C 1
ATOM 579 O O . GLU A 1 75 ? 13.109 14.807 -7.711 1.00 73.06 75 GLU A O 1
ATOM 584 N N . MET A 1 76 ? 14.748 15.775 -8.893 1.00 62.12 76 MET A N 1
ATOM 585 C CA . MET A 1 76 ? 14.000 17.020 -9.144 1.00 62.12 76 MET A CA 1
ATOM 586 C C . MET A 1 76 ? 12.651 16.796 -9.852 1.00 62.12 76 MET A C 1
ATOM 588 O O . MET A 1 76 ? 11.719 17.557 -9.609 1.00 62.12 76 MET A O 1
ATOM 592 N N . ASN A 1 77 ? 12.537 15.756 -10.687 1.00 60.56 77 ASN A N 1
ATOM 593 C CA . ASN A 1 77 ? 11.361 15.491 -11.525 1.00 60.56 77 ASN A CA 1
ATOM 594 C C . ASN A 1 77 ? 10.687 14.136 -11.240 1.00 60.56 77 ASN A C 1
ATOM 596 O O . ASN A 1 77 ? 9.873 13.685 -12.043 1.00 60.56 77 ASN A O 1
ATOM 600 N N . GLY A 1 78 ? 11.011 13.470 -10.127 1.00 67.25 78 GLY A N 1
ATOM 601 C CA . GLY A 1 78 ? 10.414 12.173 -9.819 1.00 67.25 78 GLY A CA 1
ATOM 602 C C . GLY A 1 78 ? 11.111 11.398 -8.710 1.00 67.25 78 GLY A C 1
ATOM 603 O O . GLY A 1 78 ? 11.888 11.937 -7.917 1.00 67.25 78 GLY A O 1
ATOM 604 N N . HIS A 1 79 ? 10.799 10.110 -8.652 1.00 76.44 79 HIS A N 1
ATOM 605 C CA . HIS A 1 79 ? 11.405 9.161 -7.731 1.00 76.44 79 HIS A CA 1
ATOM 606 C C . HIS A 1 79 ? 11.802 7.905 -8.503 1.00 76.44 79 HIS A C 1
ATOM 608 O O . HIS A 1 79 ? 11.149 7.554 -9.486 1.00 76.44 79 HIS A O 1
ATOM 614 N N . ARG A 1 80 ? 12.870 7.242 -8.066 1.00 80.50 80 ARG A N 1
ATOM 615 C CA . ARG A 1 80 ? 13.320 5.974 -8.646 1.00 80.50 80 ARG A CA 1
ATOM 616 C C . ARG A 1 80 ? 13.755 4.992 -7.570 1.00 80.50 80 ARG A C 1
ATOM 618 O O . ARG A 1 80 ? 13.993 5.379 -6.425 1.00 80.50 80 ARG A O 1
ATOM 625 N N . PHE A 1 81 ? 13.904 3.736 -7.971 1.00 82.69 81 PHE A N 1
ATOM 626 C CA . PHE A 1 81 ? 14.485 2.695 -7.138 1.00 82.69 81 PHE A CA 1
ATOM 627 C C . PHE A 1 81 ? 15.976 2.955 -6.881 1.00 82.69 81 PHE A C 1
ATOM 629 O O . PHE A 1 81 ? 16.756 3.105 -7.821 1.00 82.69 81 PHE A O 1
ATOM 636 N N . ASP A 1 82 ? 16.377 2.948 -5.613 1.00 82.69 82 ASP A N 1
ATOM 637 C CA . ASP A 1 82 ? 17.771 3.002 -5.181 1.00 82.69 82 ASP A CA 1
ATOM 638 C C . ASP A 1 82 ? 18.314 1.582 -4.989 1.00 82.69 82 ASP A C 1
ATOM 640 O O . ASP A 1 82 ? 18.081 0.931 -3.969 1.00 82.69 82 ASP A O 1
ATOM 644 N N . SER A 1 83 ? 19.069 1.104 -5.978 1.00 79.56 83 SER A N 1
ATOM 645 C CA . SER A 1 83 ? 19.670 -0.236 -5.947 1.00 79.56 83 SER A CA 1
ATOM 646 C C . SER A 1 83 ? 20.771 -0.427 -4.898 1.00 79.56 83 SER A C 1
ATOM 648 O O . SER A 1 83 ? 21.200 -1.559 -4.677 1.00 79.56 83 SER A O 1
ATOM 650 N N . THR A 1 84 ? 21.238 0.648 -4.256 1.00 77.06 84 THR A N 1
ATOM 651 C CA . THR A 1 84 ? 22.265 0.575 -3.206 1.00 77.06 84 THR A CA 1
ATOM 652 C C . THR A 1 84 ? 21.673 0.287 -1.828 1.00 77.06 84 THR A C 1
ATOM 654 O O . THR A 1 84 ? 22.404 -0.074 -0.903 1.00 77.06 84 THR A O 1
ATOM 657 N N . LYS A 1 85 ? 20.349 0.418 -1.686 1.00 81.88 85 LYS A N 1
ATOM 658 C CA . LYS A 1 85 ? 19.618 0.168 -0.446 1.00 81.88 85 LYS A CA 1
ATOM 659 C C . LYS A 1 85 ? 18.975 -1.212 -0.437 1.00 81.88 85 LYS A C 1
ATOM 661 O O . LYS A 1 85 ? 18.646 -1.794 -1.467 1.00 81.88 85 LYS A O 1
ATOM 666 N N . ASP A 1 86 ? 18.757 -1.715 0.773 1.00 87.25 86 ASP A N 1
ATOM 667 C CA . ASP A 1 86 ? 17.913 -2.884 0.991 1.00 87.25 86 ASP A CA 1
ATOM 668 C C . ASP A 1 86 ? 16.467 -2.587 0.538 1.00 87.25 86 ASP A C 1
ATOM 670 O O . ASP A 1 86 ? 15.972 -1.468 0.692 1.00 87.25 86 ASP A O 1
ATOM 674 N N . ILE A 1 87 ? 15.784 -3.602 0.004 1.00 93.06 87 ILE A N 1
ATOM 675 C CA . ILE A 1 87 ? 14.387 -3.542 -0.440 1.00 93.06 87 ILE A CA 1
ATOM 676 C C . ILE A 1 87 ? 13.422 -3.139 0.684 1.00 93.06 87 ILE A C 1
ATOM 678 O O . ILE A 1 87 ? 12.373 -2.555 0.423 1.00 93.06 87 ILE A O 1
ATOM 682 N N . LEU A 1 88 ? 13.786 -3.432 1.936 1.00 94.69 88 LEU A N 1
ATOM 683 C CA . LEU A 1 88 ? 13.141 -2.879 3.124 1.00 94.69 88 LEU A CA 1
ATOM 684 C C . LEU A 1 88 ? 14.123 -1.953 3.827 1.00 94.69 88 LEU A C 1
ATOM 686 O O . LEU A 1 88 ? 15.137 -2.397 4.365 1.00 94.69 88 LEU A O 1
ATOM 690 N N . THR A 1 89 ? 13.808 -0.663 3.843 1.00 95.81 89 THR A N 1
ATOM 691 C CA . THR A 1 89 ? 14.642 0.336 4.510 1.00 95.81 89 THR A CA 1
ATOM 692 C C . THR A 1 89 ? 14.418 0.330 6.025 1.00 95.81 89 THR A C 1
ATOM 694 O O . THR A 1 89 ? 13.390 -0.132 6.520 1.00 95.81 89 THR A O 1
ATOM 697 N N . GLU A 1 90 ? 15.335 0.929 6.792 1.00 95.44 90 GLU A N 1
ATOM 698 C CA . GLU A 1 90 ? 15.125 1.144 8.236 1.00 95.44 90 GLU A CA 1
ATOM 699 C C . GLU A 1 90 ? 13.844 1.934 8.533 1.00 95.44 90 GLU A C 1
ATOM 701 O O . GLU A 1 90 ? 13.194 1.720 9.558 1.00 95.44 90 GLU A O 1
ATOM 706 N N . LYS A 1 91 ? 13.482 2.859 7.637 1.00 95.62 91 LYS A N 1
ATOM 707 C CA . LYS A 1 91 ? 12.228 3.601 7.725 1.00 95.62 91 LYS A CA 1
ATOM 708 C C . LYS A 1 91 ? 11.039 2.662 7.536 1.00 95.62 91 LYS A C 1
ATOM 710 O O . LYS A 1 91 ? 10.128 2.706 8.354 1.00 95.62 91 LYS A O 1
ATOM 715 N N . ASP A 1 92 ? 11.069 1.793 6.527 1.00 97.75 92 ASP A N 1
ATOM 716 C CA . ASP A 1 92 ? 9.984 0.836 6.288 1.00 97.75 92 ASP A CA 1
ATOM 717 C C . ASP A 1 92 ? 9.789 -0.100 7.489 1.00 97.75 92 ASP A C 1
ATOM 719 O O . ASP A 1 92 ? 8.656 -0.362 7.870 1.00 97.75 92 ASP A O 1
ATOM 723 N N . LEU A 1 93 ? 10.863 -0.543 8.154 1.00 98.00 93 LEU A N 1
ATOM 724 C CA . LEU A 1 93 ? 10.757 -1.367 9.368 1.00 98.00 93 LEU A CA 1
ATOM 725 C C . LEU A 1 93 ? 10.058 -0.633 10.527 1.00 98.00 93 LEU A C 1
ATOM 727 O O . LEU A 1 93 ? 9.250 -1.227 11.242 1.00 98.00 93 LEU A O 1
ATOM 731 N N . LYS A 1 94 ? 10.332 0.665 10.706 1.00 98.19 94 LYS A N 1
ATOM 732 C CA . LYS A 1 94 ? 9.631 1.503 11.697 1.00 98.19 94 LYS A CA 1
ATOM 733 C C . LYS A 1 94 ? 8.172 1.726 11.302 1.00 98.19 94 LYS A C 1
ATOM 735 O O . LYS A 1 94 ? 7.283 1.622 12.145 1.00 98.19 94 LYS A O 1
ATOM 740 N N . ASP A 1 95 ? 7.925 1.961 10.017 1.00 98.44 95 ASP A N 1
ATOM 741 C CA . ASP A 1 95 ? 6.581 2.124 9.473 1.00 98.44 95 ASP A CA 1
ATOM 742 C C . ASP A 1 95 ? 5.761 0.837 9.675 1.00 98.44 95 ASP A C 1
ATOM 744 O O . ASP A 1 95 ? 4.605 0.909 10.088 1.00 98.44 95 ASP A O 1
ATOM 748 N N . LEU A 1 96 ? 6.345 -0.346 9.458 1.00 98.19 96 LEU A N 1
ATOM 749 C CA . LEU A 1 96 ? 5.697 -1.637 9.720 1.00 98.19 96 LEU A CA 1
ATOM 750 C C . LEU A 1 96 ? 5.237 -1.763 11.175 1.00 98.19 96 LEU A C 1
ATOM 752 O O . LEU A 1 96 ? 4.099 -2.167 11.416 1.00 98.19 96 LEU A O 1
ATOM 756 N N . ALA A 1 97 ? 6.087 -1.387 12.135 1.00 98.56 97 ALA A N 1
ATOM 757 C CA . ALA A 1 97 ? 5.728 -1.407 13.552 1.00 98.56 97 ALA A CA 1
ATOM 758 C C . ALA A 1 97 ? 4.515 -0.507 13.840 1.00 98.56 97 ALA A C 1
ATOM 760 O O . ALA A 1 97 ? 3.575 -0.947 14.503 1.00 98.56 97 ALA A O 1
ATOM 761 N N . PHE A 1 98 ? 4.487 0.699 13.262 1.00 98.69 98 PHE A N 1
ATOM 762 C CA . PHE A 1 98 ? 3.325 1.588 13.341 1.00 98.69 98 PHE A CA 1
ATOM 763 C C . PHE A 1 98 ? 2.064 0.938 12.751 1.00 98.69 98 PHE A C 1
ATOM 765 O O . PHE A 1 98 ? 1.001 0.974 13.367 1.00 98.69 98 PHE A O 1
ATOM 772 N N . GLY A 1 99 ? 2.167 0.309 11.579 1.00 98.50 99 GLY A N 1
ATOM 773 C CA . GLY A 1 99 ? 1.040 -0.364 10.929 1.00 98.50 99 GLY A CA 1
ATOM 774 C C . GLY A 1 99 ? 0.436 -1.484 11.760 1.00 98.50 99 GLY A C 1
ATOM 775 O O . GLY A 1 99 ? -0.788 -1.596 11.873 1.00 98.50 99 GLY A O 1
ATOM 776 N N . VAL A 1 100 ? 1.304 -2.290 12.369 1.00 98.44 100 VAL A N 1
ATOM 777 C CA . VAL A 1 100 ? 0.917 -3.376 13.271 1.00 98.44 100 VAL A CA 1
ATOM 778 C C . VAL A 1 100 ? 0.211 -2.830 14.508 1.00 98.44 100 VAL A C 1
ATOM 780 O O . VAL A 1 100 ? -0.889 -3.286 14.827 1.00 98.44 100 VAL A O 1
ATOM 783 N N . GLU A 1 101 ? 0.787 -1.821 15.164 1.00 98.44 101 GLU A N 1
ATOM 784 C CA . GLU A 1 101 ? 0.180 -1.161 16.325 1.00 98.44 101 GLU A CA 1
ATOM 785 C C . GLU A 1 101 ? -1.196 -0.577 15.978 1.00 98.44 101 GLU A C 1
ATOM 787 O O . GLU A 1 101 ? -2.183 -0.788 16.690 1.00 98.44 101 GLU A O 1
ATOM 792 N N . GLN A 1 102 ? -1.283 0.106 14.836 1.00 98.50 102 GLN A N 1
ATOM 793 C CA . GLN A 1 102 ? -2.518 0.702 14.357 1.00 98.50 102 GLN A CA 1
ATOM 794 C C . GLN A 1 102 ? -3.498 -0.314 13.781 1.00 98.50 102 GLN A C 1
ATOM 796 O O . GLN A 1 102 ? -4.625 0.086 13.512 1.00 98.50 102 GLN A O 1
ATOM 801 N N . LYS A 1 103 ? -3.147 -1.598 13.628 1.00 98.38 103 LYS A N 1
ATOM 802 C CA . LYS A 1 103 ? -4.000 -2.657 13.057 1.00 98.38 103 LYS A CA 1
ATOM 803 C C . LYS A 1 103 ? -4.538 -2.299 11.666 1.00 98.38 103 LYS A C 1
ATOM 805 O O . LYS A 1 103 ? -5.755 -2.296 11.458 1.00 98.38 103 LYS A O 1
ATOM 810 N N . VAL A 1 104 ? -3.653 -1.930 10.741 1.00 98.69 104 VAL A N 1
ATOM 811 C CA . VAL A 1 104 ? -4.032 -1.759 9.326 1.00 98.69 104 VAL A CA 1
ATOM 812 C C . VAL A 1 104 ? -4.384 -3.108 8.689 1.00 98.69 104 VAL A C 1
ATOM 814 O O . VAL A 1 104 ? -3.931 -4.157 9.146 1.00 98.69 104 VAL A O 1
ATOM 817 N N . ASP A 1 105 ? -5.204 -3.094 7.637 1.00 98.75 105 ASP A N 1
ATOM 818 C CA . ASP A 1 105 ? -5.670 -4.321 6.978 1.00 98.75 105 ASP A CA 1
ATOM 819 C C . ASP A 1 105 ? -4.669 -4.839 5.937 1.00 98.75 105 ASP A C 1
ATOM 821 O O . ASP A 1 105 ? -4.560 -6.048 5.729 1.00 98.75 105 ASP A O 1
ATOM 825 N N . TYR A 1 106 ? -3.937 -3.926 5.291 1.00 98.81 106 TYR A N 1
ATOM 826 C CA . TYR A 1 106 ? -2.961 -4.250 4.257 1.00 98.81 106 TYR A CA 1
ATOM 827 C C . TYR A 1 106 ? -1.698 -3.404 4.376 1.00 98.81 106 TYR A C 1
ATOM 829 O O . TYR A 1 106 ? -1.754 -2.218 4.709 1.00 98.81 106 TYR A O 1
ATOM 837 N N . ILE A 1 107 ? -0.575 -3.995 3.979 1.00 98.81 107 ILE A N 1
ATOM 838 C CA . ILE A 1 107 ? 0.689 -3.295 3.755 1.00 98.81 107 ILE A CA 1
ATOM 839 C C . ILE A 1 107 ? 1.059 -3.427 2.279 1.00 98.81 107 ILE A C 1
ATOM 841 O O . ILE A 1 107 ? 1.184 -4.539 1.770 1.00 98.81 107 ILE A O 1
ATOM 845 N N . ALA A 1 108 ? 1.231 -2.304 1.584 1.00 98.75 108 ALA A N 1
ATOM 846 C CA . ALA A 1 108 ? 1.729 -2.275 0.217 1.00 98.75 108 ALA A CA 1
ATOM 847 C C . ALA A 1 108 ? 3.241 -2.046 0.205 1.00 98.75 108 ALA A C 1
ATOM 849 O O . ALA A 1 108 ? 3.735 -1.038 0.712 1.00 98.75 108 ALA A O 1
ATOM 850 N N . MET A 1 109 ? 3.964 -3.006 -0.365 1.00 98.19 109 MET A N 1
ATOM 851 C CA . MET A 1 109 ? 5.415 -2.985 -0.492 1.00 98.19 109 MET A CA 1
ATOM 852 C C . MET A 1 109 ? 5.802 -2.394 -1.847 1.00 98.19 109 MET A C 1
ATOM 854 O O . MET A 1 109 ? 5.428 -2.943 -2.883 1.00 98.19 109 MET A O 1
ATOM 858 N N . SER A 1 110 ? 6.537 -1.283 -1.821 1.00 97.31 110 SER A N 1
ATOM 859 C CA . SER A 1 110 ? 7.071 -0.603 -3.011 1.00 97.31 110 SER A CA 1
ATOM 860 C C . SER A 1 110 ? 8.268 -1.341 -3.607 1.00 97.31 110 SER A C 1
ATOM 862 O O . SER A 1 110 ? 8.968 -2.065 -2.900 1.00 97.31 110 SER A O 1
ATOM 864 N N . TYR A 1 111 ? 8.515 -1.133 -4.902 1.00 96.38 111 TYR A N 1
ATOM 865 C CA . TYR A 1 111 ? 9.694 -1.610 -5.630 1.00 96.38 111 TYR A CA 1
ATOM 866 C C . TYR A 1 111 ? 9.988 -3.119 -5.573 1.00 96.38 111 TYR A C 1
ATOM 868 O O . TYR A 1 111 ? 11.136 -3.527 -5.786 1.00 96.38 111 TYR A O 1
ATOM 876 N N . VAL A 1 112 ? 8.972 -3.955 -5.333 1.00 97.69 112 VAL A N 1
ATOM 877 C CA . VAL A 1 112 ? 9.105 -5.423 -5.322 1.00 97.69 112 VAL A CA 1
ATOM 878 C C . VAL A 1 112 ? 9.772 -5.886 -6.612 1.00 97.69 112 VAL A C 1
ATOM 880 O O . VAL A 1 112 ? 9.417 -5.408 -7.686 1.00 97.69 112 VAL A O 1
ATOM 883 N N . GLY A 1 113 ? 10.729 -6.809 -6.518 1.00 96.62 113 GLY A N 1
ATOM 884 C CA . GLY A 1 113 ? 11.378 -7.418 -7.676 1.00 96.62 113 GLY A CA 1
ATOM 885 C C . GLY A 1 113 ? 11.280 -8.940 -7.710 1.00 96.62 113 GLY A C 1
ATOM 886 O O . GLY A 1 113 ? 11.119 -9.504 -8.789 1.00 96.62 113 GLY A O 1
ATOM 887 N N . LEU A 1 114 ? 11.348 -9.601 -6.553 1.00 98.00 114 LEU A N 1
ATOM 888 C CA . LEU A 1 114 ? 11.362 -11.059 -6.424 1.00 98.00 114 LEU A CA 1
ATOM 889 C C . LEU A 1 114 ? 10.358 -11.542 -5.371 1.00 98.00 114 LEU A C 1
ATOM 891 O O . LEU A 1 114 ? 9.960 -10.813 -4.466 1.00 98.00 114 LEU A O 1
ATOM 895 N N . ALA A 1 115 ? 9.986 -12.821 -5.449 1.00 98.19 115 ALA A N 1
ATOM 896 C CA . ALA A 1 115 ? 9.119 -13.469 -4.463 1.00 98.19 115 ALA A CA 1
ATOM 897 C C . ALA A 1 115 ? 9.686 -13.400 -3.030 1.00 98.19 115 ALA A C 1
ATOM 899 O O . ALA A 1 115 ? 8.935 -13.272 -2.062 1.00 98.19 115 ALA A O 1
ATOM 900 N N . ASP A 1 116 ? 11.012 -13.442 -2.891 1.00 98.19 116 ASP A N 1
ATOM 901 C CA . ASP A 1 116 ? 11.677 -13.382 -1.589 1.00 98.19 116 ASP A CA 1
ATOM 902 C C . ASP A 1 116 ? 11.544 -12.009 -0.913 1.00 98.19 116 ASP A C 1
ATOM 904 O O . ASP A 1 116 ? 11.533 -11.951 0.316 1.00 98.19 116 ASP A O 1
ATOM 908 N N . ASP A 1 117 ? 11.322 -10.929 -1.671 1.00 98.00 117 ASP A N 1
ATOM 909 C CA . ASP A 1 117 ? 11.012 -9.606 -1.111 1.00 98.00 117 ASP A CA 1
ATOM 910 C C . ASP A 1 117 ? 9.699 -9.659 -0.310 1.00 98.00 117 ASP A C 1
ATOM 912 O O . ASP A 1 117 ? 9.611 -9.168 0.819 1.00 98.00 117 ASP A O 1
ATOM 916 N N . ILE A 1 118 ? 8.692 -10.348 -0.860 1.00 98.62 118 ILE A N 1
ATOM 917 C CA . ILE A 1 118 ? 7.388 -10.545 -0.217 1.00 98.62 118 ILE A CA 1
ATOM 918 C C . ILE A 1 118 ? 7.504 -11.444 1.014 1.00 98.62 118 ILE A C 1
ATOM 920 O O . ILE A 1 118 ? 6.912 -11.160 2.058 1.00 98.62 118 ILE A O 1
ATOM 924 N N . LYS A 1 119 ? 8.293 -12.518 0.933 1.00 98.44 119 LYS A N 1
ATOM 925 C CA . LYS A 1 119 ? 8.551 -13.377 2.098 1.00 98.44 119 LYS A CA 1
ATOM 926 C C . LYS A 1 119 ? 9.261 -12.606 3.206 1.00 98.44 119 LYS A C 1
ATOM 928 O O . LYS A 1 119 ? 8.918 -12.771 4.376 1.00 98.44 119 LYS A O 1
ATOM 933 N N . LYS A 1 120 ? 10.212 -11.738 2.845 1.00 98.12 120 LYS A N 1
ATOM 934 C CA . LYS A 1 120 ? 10.958 -10.907 3.792 1.00 98.12 120 LYS A CA 1
ATOM 935 C C . LYS A 1 120 ? 10.020 -9.993 4.575 1.00 98.12 120 LYS A C 1
ATOM 937 O O . LYS A 1 120 ? 10.018 -10.060 5.801 1.00 98.12 120 LYS A O 1
ATOM 942 N N . ILE A 1 121 ? 9.165 -9.216 3.906 1.00 98.38 121 ILE A N 1
ATOM 943 C CA . ILE A 1 121 ? 8.218 -8.331 4.606 1.00 98.38 121 ILE A CA 1
ATOM 944 C C . ILE A 1 121 ? 7.202 -9.117 5.450 1.00 98.38 121 ILE A C 1
ATOM 946 O O . ILE A 1 121 ? 6.927 -8.726 6.583 1.00 98.38 121 ILE A O 1
ATOM 950 N N . LYS A 1 122 ? 6.704 -10.268 4.970 1.00 98.62 122 LYS A N 1
ATOM 951 C CA . LYS A 1 122 ? 5.823 -11.148 5.762 1.00 98.62 122 LYS A CA 1
ATOM 952 C C . LYS A 1 122 ? 6.514 -11.667 7.028 1.00 98.62 122 LYS A C 1
ATOM 954 O O . LYS A 1 122 ? 5.896 -11.709 8.093 1.00 98.62 122 LYS A O 1
ATOM 959 N N . SER A 1 123 ? 7.798 -12.013 6.936 1.00 98.31 123 SER A N 1
ATOM 960 C CA . SER A 1 123 ? 8.627 -12.383 8.088 1.00 98.31 123 SER A CA 1
ATOM 961 C C . SER A 1 123 ? 8.772 -11.222 9.078 1.00 98.31 123 SER A C 1
ATOM 963 O O . SER A 1 123 ? 8.581 -11.428 10.274 1.00 98.31 123 SER A O 1
ATOM 965 N N . GLU A 1 124 ? 9.042 -9.998 8.614 1.00 98.38 124 GLU A N 1
ATOM 966 C CA . GLU A 1 124 ? 9.129 -8.825 9.501 1.00 98.38 124 GLU A CA 1
ATOM 967 C C . GLU A 1 124 ? 7.798 -8.525 10.211 1.00 98.38 124 GLU A C 1
ATOM 969 O O . GLU A 1 124 ? 7.782 -8.300 11.419 1.00 98.38 124 GLU A O 1
ATOM 974 N N . ILE A 1 125 ? 6.665 -8.629 9.509 1.00 98.50 125 ILE A N 1
ATOM 975 C CA . ILE A 1 125 ? 5.327 -8.497 10.113 1.00 98.50 125 ILE A CA 1
ATOM 976 C C . ILE A 1 125 ? 5.097 -9.581 11.183 1.00 98.50 125 ILE A C 1
ATOM 978 O O . ILE A 1 125 ? 4.580 -9.294 12.265 1.00 98.50 125 ILE A O 1
ATOM 982 N N . THR A 1 126 ? 5.533 -10.815 10.916 1.00 98.25 126 THR A N 1
ATOM 983 C CA . THR A 1 126 ? 5.411 -11.939 11.860 1.00 98.25 126 THR A CA 1
ATOM 984 C C . THR A 1 126 ? 6.257 -11.720 13.117 1.00 98.25 126 THR A C 1
ATOM 986 O O . THR A 1 126 ? 5.791 -11.990 14.222 1.00 98.25 126 THR A O 1
ATOM 989 N N . LYS A 1 127 ? 7.477 -11.179 12.983 1.00 98.31 127 LYS A N 1
ATOM 990 C CA . LYS A 1 127 ? 8.340 -10.820 14.127 1.00 98.31 127 LYS A CA 1
ATOM 991 C C . LYS A 1 127 ? 7.708 -9.754 15.024 1.00 98.31 127 LYS A C 1
ATOM 993 O O . LYS A 1 127 ? 7.953 -9.755 16.226 1.00 98.31 127 LYS A O 1
ATOM 998 N N . LEU A 1 128 ? 6.873 -8.885 14.454 1.00 98.12 128 LEU A N 1
ATOM 999 C CA . LEU A 1 128 ? 6.081 -7.890 15.184 1.00 98.12 128 LEU A CA 1
ATOM 1000 C C . LEU A 1 128 ? 4.800 -8.479 15.812 1.00 98.12 128 LEU A C 1
ATOM 1002 O O . LEU A 1 128 ? 4.015 -7.744 16.404 1.00 98.12 128 LEU A O 1
ATOM 1006 N N . GLY A 1 129 ? 4.578 -9.794 15.705 1.00 97.62 129 GLY A N 1
ATOM 1007 C CA . GLY A 1 129 ? 3.439 -10.487 16.311 1.00 97.62 129 GLY A CA 1
ATOM 1008 C C . GLY A 1 129 ? 2.126 -10.338 15.540 1.00 97.62 129 GLY A C 1
ATOM 1009 O O . GLY A 1 129 ? 1.058 -10.531 16.120 1.00 97.62 129 GLY A O 1
ATOM 1010 N N . ALA A 1 130 ? 2.183 -9.993 14.251 1.00 97.94 130 ALA A N 1
ATOM 1011 C CA . ALA A 1 130 ? 1.007 -9.790 13.412 1.00 97.94 130 ALA A CA 1
ATOM 1012 C C . ALA A 1 130 ? 1.010 -10.679 12.162 1.00 97.94 130 ALA A C 1
ATOM 1014 O O . ALA A 1 130 ? 2.012 -11.278 11.786 1.00 97.94 130 ALA A O 1
ATOM 1015 N N . SER A 1 131 ? -0.142 -10.738 11.496 1.00 97.00 131 SER A N 1
ATOM 1016 C CA . SER A 1 131 ? -0.322 -11.390 10.198 1.00 97.00 131 SER A CA 1
ATOM 1017 C C . SER A 1 131 ? -1.203 -10.493 9.332 1.00 97.00 131 SER A C 1
ATOM 1019 O O . SER A 1 131 ? -2.425 -10.631 9.327 1.00 97.00 131 SER A O 1
ATOM 1021 N N . ILE A 1 132 ? -0.575 -9.536 8.650 1.00 98.44 132 ILE A N 1
ATOM 1022 C CA . ILE A 1 132 ? -1.233 -8.534 7.798 1.00 98.44 132 ILE A CA 1
ATOM 1023 C C . ILE A 1 132 ? -1.024 -8.915 6.331 1.00 98.44 132 ILE A C 1
ATOM 1025 O O . ILE A 1 132 ? 0.061 -9.361 5.955 1.00 98.44 132 ILE A O 1
ATOM 1029 N N . SER A 1 133 ? -2.056 -8.742 5.503 1.00 98.62 133 SER A N 1
ATOM 1030 C CA . SER A 1 133 ? -1.974 -9.039 4.073 1.00 98.62 133 SER A CA 1
ATOM 1031 C C . SER A 1 133 ? -1.027 -8.080 3.348 1.00 98.62 133 SER A C 1
ATOM 1033 O O . SER A 1 133 ? -1.073 -6.865 3.544 1.00 98.62 133 SER A O 1
ATOM 1035 N N . VAL A 1 134 ? -0.190 -8.626 2.470 1.00 98.81 134 VAL A N 1
ATOM 1036 C CA . VAL A 1 134 ? 0.828 -7.877 1.729 1.00 98.81 134 VAL A CA 1
ATOM 1037 C C . VAL A 1 134 ? 0.405 -7.682 0.278 1.00 98.81 134 VAL A C 1
ATOM 1039 O O . VAL A 1 134 ? 0.130 -8.641 -0.446 1.00 98.81 134 VAL A O 1
ATOM 1042 N N . ILE A 1 135 ? 0.393 -6.423 -0.155 1.00 98.88 135 ILE A N 1
ATOM 1043 C CA . ILE A 1 135 ? 0.195 -6.013 -1.543 1.00 98.88 135 ILE A CA 1
ATOM 1044 C C . ILE A 1 135 ? 1.574 -5.801 -2.177 1.00 98.88 135 ILE A C 1
ATOM 1046 O O . ILE A 1 135 ? 2.340 -4.955 -1.717 1.00 98.88 135 ILE A O 1
ATOM 1050 N N . ALA A 1 136 ? 1.891 -6.527 -3.247 1.00 98.75 136 ALA A N 1
ATOM 1051 C CA . ALA A 1 136 ? 3.110 -6.281 -4.015 1.00 98.75 136 ALA A CA 1
ATOM 1052 C C . ALA A 1 136 ? 2.873 -5.163 -5.036 1.00 98.75 136 ALA A C 1
ATOM 1054 O O . ALA A 1 136 ? 1.986 -5.292 -5.888 1.00 98.75 136 ALA A O 1
ATOM 1055 N N . LYS A 1 137 ? 3.656 -4.082 -4.977 1.00 98.62 137 LYS A N 1
ATOM 1056 C CA . LYS A 1 137 ? 3.615 -3.037 -6.003 1.00 98.62 137 LYS A CA 1
ATOM 1057 C C . LYS A 1 137 ? 4.555 -3.406 -7.146 1.00 98.62 137 LYS A C 1
ATOM 1059 O O . LYS A 1 137 ? 5.762 -3.547 -6.967 1.00 98.62 137 LYS A O 1
ATOM 1064 N N . ILE A 1 138 ? 3.970 -3.603 -8.321 1.00 98.38 138 ILE A N 1
ATOM 1065 C CA . ILE A 1 138 ? 4.681 -3.956 -9.547 1.00 98.38 138 ILE A CA 1
ATOM 1066 C C . ILE A 1 138 ? 5.049 -2.655 -10.246 1.00 98.38 138 ILE A C 1
ATOM 1068 O O . ILE A 1 138 ? 4.206 -2.008 -10.868 1.00 98.38 138 ILE A O 1
ATOM 1072 N N . GLU A 1 139 ? 6.312 -2.285 -10.078 1.00 96.75 139 GLU A N 1
ATOM 1073 C CA . GLU A 1 139 ? 6.903 -1.028 -10.547 1.00 96.75 139 GLU A CA 1
ATOM 1074 C C . GLU A 1 139 ? 8.094 -1.299 -11.471 1.00 96.75 139 GLU A C 1
ATOM 1076 O O . GLU A 1 139 ? 8.296 -0.598 -12.448 1.00 96.75 139 GLU A O 1
ATOM 1081 N N . ARG A 1 140 ? 8.876 -2.349 -11.200 1.00 94.94 140 ARG A N 1
ATOM 1082 C CA . ARG A 1 140 ? 10.161 -2.601 -11.866 1.00 94.94 140 ARG A CA 1
ATOM 1083 C C . ARG A 1 140 ? 10.052 -3.648 -12.961 1.00 94.94 140 ARG A C 1
ATOM 1085 O O . ARG A 1 140 ? 9.273 -4.598 -12.841 1.00 94.94 140 ARG A O 1
ATOM 1092 N N . LYS A 1 141 ? 10.920 -3.567 -13.976 1.00 95.69 141 LYS A N 1
ATOM 1093 C CA . LYS A 1 141 ? 10.966 -4.574 -15.054 1.00 95.69 141 LYS A CA 1
ATOM 1094 C C . LYS A 1 141 ? 11.199 -5.994 -14.525 1.00 95.69 141 LYS A C 1
ATOM 1096 O O . LYS A 1 141 ? 10.523 -6.928 -14.949 1.00 95.69 141 LYS A O 1
ATOM 1101 N N . VAL A 1 142 ? 12.083 -6.144 -13.537 1.00 96.69 142 VAL A N 1
ATOM 1102 C CA . VAL A 1 142 ? 12.354 -7.437 -12.881 1.00 96.69 142 VAL A CA 1
ATOM 1103 C C . VAL A 1 142 ? 11.104 -8.045 -12.230 1.00 96.69 142 VAL A C 1
ATOM 1105 O O . VAL A 1 142 ? 10.929 -9.260 -12.266 1.00 96.69 142 VAL A O 1
ATOM 1108 N N . ALA A 1 143 ? 10.202 -7.215 -11.701 1.00 97.81 143 ALA A N 1
ATOM 1109 C CA . ALA A 1 143 ? 8.959 -7.661 -11.080 1.00 97.81 143 ALA A CA 1
ATOM 1110 C C . ALA A 1 143 ? 7.968 -8.195 -12.116 1.00 97.81 143 ALA A C 1
ATOM 1112 O O . ALA A 1 143 ? 7.291 -9.191 -11.880 1.00 97.81 143 ALA A O 1
ATOM 1113 N N . ILE A 1 144 ? 7.905 -7.541 -13.280 1.00 97.88 144 ILE A N 1
ATOM 1114 C CA . ILE A 1 144 ? 7.085 -7.981 -14.414 1.00 97.88 144 ILE A CA 1
ATOM 1115 C C . ILE A 1 144 ? 7.567 -9.358 -14.891 1.00 97.88 144 ILE A C 1
ATOM 1117 O O . ILE A 1 144 ? 6.756 -10.264 -15.077 1.00 97.88 144 ILE A O 1
ATOM 1121 N N . ASP A 1 145 ? 8.885 -9.537 -15.012 1.00 97.88 145 ASP A N 1
ATOM 1122 C CA . ASP A 1 145 ? 9.493 -10.797 -15.461 1.00 97.88 145 ASP A CA 1
ATOM 1123 C C . ASP A 1 145 ? 9.306 -11.946 -14.456 1.00 97.88 145 ASP A C 1
ATOM 1125 O O . ASP A 1 145 ? 9.217 -13.107 -14.852 1.00 97.88 145 ASP A O 1
ATOM 1129 N N . ASN A 1 146 ? 9.197 -11.630 -13.162 1.00 98.38 146 ASN A N 1
ATOM 1130 C CA . ASN A 1 146 ? 9.025 -12.595 -12.071 1.00 98.38 146 ASN A CA 1
ATOM 1131 C C . ASN A 1 146 ? 7.603 -12.608 -11.489 1.00 98.38 146 ASN A C 1
ATOM 1133 O O . ASN A 1 146 ? 7.379 -13.103 -10.383 1.00 98.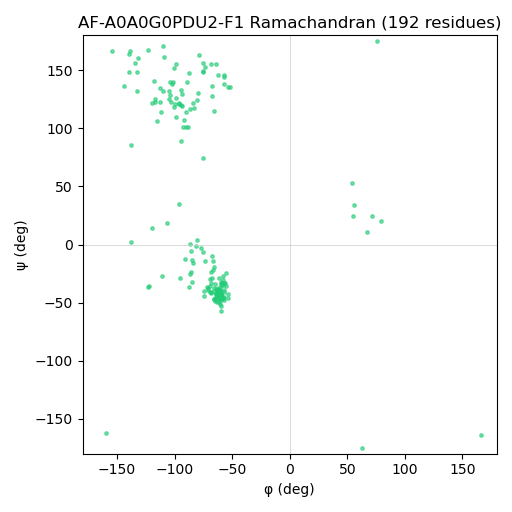38 146 ASN A O 1
ATOM 1137 N N . LEU A 1 147 ? 6.622 -12.079 -12.222 1.00 98.44 147 LEU A N 1
ATOM 1138 C CA . LEU A 1 147 ? 5.279 -11.855 -11.695 1.00 98.44 147 LEU A CA 1
ATOM 1139 C C . LEU A 1 147 ? 4.627 -13.128 -11.151 1.00 98.44 147 LEU A C 1
ATOM 1141 O O . LEU A 1 147 ? 3.960 -13.068 -10.126 1.00 98.44 147 LEU A O 1
ATOM 1145 N N . ASP A 1 148 ? 4.815 -14.273 -11.807 1.00 98.31 148 ASP A N 1
ATOM 1146 C CA . ASP A 1 148 ? 4.160 -15.516 -11.391 1.00 98.31 148 ASP A CA 1
ATOM 1147 C C . ASP A 1 148 ? 4.664 -15.995 -10.021 1.00 98.31 148 ASP A C 1
ATOM 1149 O O . ASP A 1 148 ? 3.863 -16.440 -9.202 1.00 98.31 148 ASP A O 1
ATOM 1153 N N . SER A 1 149 ? 5.960 -15.843 -9.725 1.00 98.50 149 SER A N 1
ATOM 1154 C CA . SER A 1 149 ? 6.517 -16.212 -8.417 1.00 98.50 149 SER A CA 1
ATOM 1155 C C . SER A 1 149 ? 6.126 -15.207 -7.332 1.00 98.50 149 SER A C 1
ATOM 1157 O O . SER A 1 149 ? 5.743 -15.611 -6.235 1.00 98.50 149 SER A O 1
ATOM 1159 N N . ILE A 1 150 ? 6.119 -13.907 -7.645 1.00 98.69 150 ILE A N 1
ATOM 1160 C CA . ILE A 1 150 ? 5.607 -12.860 -6.745 1.00 98.69 150 ILE A CA 1
ATOM 1161 C C . ILE A 1 150 ? 4.133 -13.112 -6.422 1.00 98.69 150 ILE A C 1
ATOM 1163 O O . ILE A 1 150 ? 3.718 -13.019 -5.268 1.00 98.69 150 ILE A O 1
ATOM 1167 N N . LEU A 1 151 ? 3.340 -13.469 -7.433 1.00 98.19 151 LEU A N 1
ATOM 1168 C CA . LEU A 1 151 ? 1.915 -13.725 -7.296 1.00 98.19 151 LEU A CA 1
ATOM 1169 C C . LEU A 1 151 ? 1.631 -14.962 -6.452 1.00 98.19 151 LEU A C 1
ATOM 1171 O O . LEU A 1 151 ? 0.540 -15.034 -5.910 1.00 98.19 151 LEU A O 1
ATOM 1175 N N . LEU A 1 152 ? 2.549 -15.919 -6.292 1.00 98.00 152 LEU A N 1
ATOM 1176 C CA . LEU A 1 152 ? 2.363 -17.028 -5.347 1.00 98.00 152 LEU A CA 1
ATOM 1177 C C . LEU A 1 152 ? 2.434 -16.537 -3.896 1.00 98.00 152 LEU A C 1
ATOM 1179 O O . LEU A 1 152 ? 1.577 -16.904 -3.091 1.00 98.00 152 LEU A O 1
ATOM 1183 N N . GLU A 1 153 ? 3.369 -15.634 -3.600 1.00 98.50 153 GLU A N 1
ATOM 1184 C CA . GLU A 1 153 ? 3.652 -15.163 -2.240 1.00 98.50 153 GLU A CA 1
ATOM 1185 C C . GLU A 1 153 ? 2.791 -13.969 -1.803 1.00 98.50 153 GLU A C 1
ATOM 1187 O O . GLU A 1 153 ? 2.408 -13.886 -0.637 1.00 98.50 153 GLU A O 1
ATOM 1192 N N . ALA A 1 154 ? 2.473 -13.033 -2.701 1.00 98.56 154 ALA A N 1
ATOM 1193 C CA . ALA A 1 154 ? 1.729 -11.808 -2.382 1.00 98.56 154 ALA A CA 1
ATOM 1194 C C . ALA A 1 154 ? 0.237 -12.076 -2.166 1.00 98.56 154 ALA A C 1
ATOM 1196 O O . ALA A 1 154 ? -0.330 -12.950 -2.808 1.00 98.56 154 ALA A O 1
ATOM 1197 N N . ASP A 1 155 ? -0.442 -11.315 -1.310 1.00 98.75 155 ASP A N 1
ATOM 1198 C CA . ASP A 1 155 ? -1.884 -11.497 -1.076 1.00 98.75 155 ASP A CA 1
ATOM 1199 C C . ASP A 1 155 ? -2.729 -10.710 -2.089 1.00 98.75 155 ASP A C 1
ATOM 1201 O O . ASP A 1 155 ? -3.853 -11.097 -2.409 1.00 98.75 155 ASP A O 1
ATOM 1205 N N . ALA A 1 156 ? -2.160 -9.639 -2.644 1.00 98.69 156 ALA A N 1
ATOM 1206 C CA . ALA A 1 156 ? -2.729 -8.835 -3.718 1.00 98.6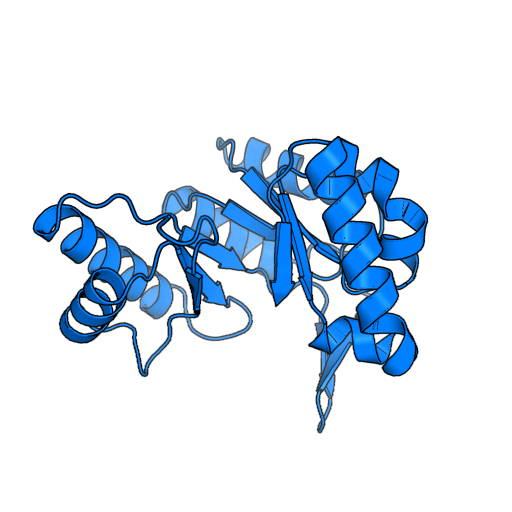9 156 ALA A CA 1
ATOM 1207 C C . ALA A 1 156 ? -1.621 -8.129 -4.518 1.00 98.69 156 ALA A C 1
ATOM 1209 O O . ALA A 1 156 ? -0.470 -8.058 -4.086 1.00 98.69 156 ALA A O 1
ATOM 1210 N N . ILE A 1 157 ? -1.979 -7.594 -5.684 1.00 98.75 157 ILE A N 1
ATOM 1211 C CA . ILE A 1 157 ? -1.068 -6.860 -6.570 1.00 98.75 157 ILE A CA 1
ATOM 1212 C C . ILE A 1 157 ? -1.545 -5.417 -6.741 1.00 98.75 157 ILE A C 1
ATOM 1214 O O . ILE A 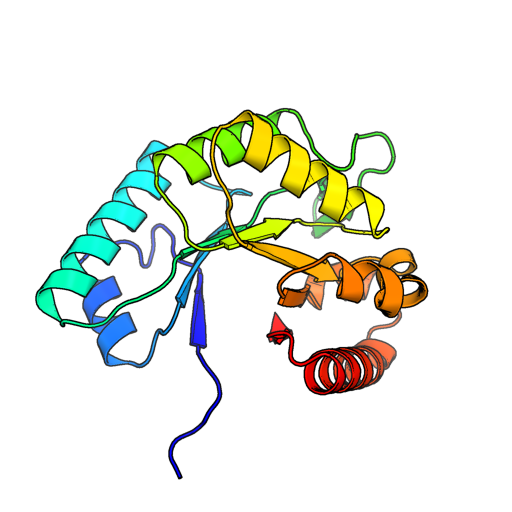1 157 ? -2.738 -5.166 -6.898 1.00 98.75 157 ILE A O 1
ATOM 1218 N N . MET A 1 158 ? -0.616 -4.466 -6.773 1.00 98.75 158 MET A N 1
ATOM 1219 C CA . MET A 1 158 ? -0.863 -3.091 -7.199 1.00 98.75 158 MET A CA 1
ATOM 1220 C C . MET A 1 158 ? 0.013 -2.768 -8.408 1.00 98.75 158 MET A C 1
ATOM 1222 O O . MET A 1 158 ? 1.231 -2.880 -8.353 1.00 98.75 158 MET A O 1
ATOM 1226 N N . ILE A 1 159 ? -0.614 -2.382 -9.513 1.00 98.50 159 ILE A N 1
ATOM 1227 C CA . ILE A 1 159 ? 0.055 -1.970 -10.746 1.00 98.50 159 ILE A CA 1
ATOM 1228 C C . ILE A 1 159 ? 0.310 -0.474 -10.622 1.00 98.50 159 ILE A C 1
ATOM 1230 O O . ILE A 1 159 ? -0.623 0.307 -10.789 1.00 98.50 159 ILE A O 1
ATOM 1234 N N . ALA A 1 160 ? 1.537 -0.089 -10.288 1.00 96.19 160 ALA A N 1
ATOM 1235 C CA . ALA A 1 160 ? 1.918 1.303 -10.075 1.00 96.19 160 ALA A CA 1
ATOM 1236 C C . ALA A 1 160 ? 2.504 1.874 -11.372 1.00 96.19 160 ALA A C 1
ATOM 1238 O O . ALA A 1 160 ? 3.699 1.779 -11.647 1.00 96.19 160 ALA A O 1
ATOM 1239 N N . ARG A 1 161 ? 1.626 2.430 -12.215 1.00 96.06 161 ARG A N 1
ATOM 1240 C CA . ARG A 1 161 ? 1.968 2.801 -13.601 1.00 96.06 161 ARG A CA 1
ATOM 1241 C C . ARG A 1 161 ? 2.939 3.974 -13.690 1.00 96.06 161 ARG A C 1
ATOM 1243 O O . ARG A 1 161 ? 3.695 4.042 -14.651 1.00 96.06 161 ARG A O 1
ATOM 1250 N N . GLY A 1 162 ? 2.902 4.879 -12.709 1.00 90.94 162 GLY A N 1
ATOM 1251 C CA . GLY A 1 162 ? 3.804 6.030 -12.636 1.00 90.94 162 GLY A CA 1
ATOM 1252 C C . GLY A 1 162 ? 5.265 5.595 -12.579 1.00 90.94 162 GLY A C 1
ATOM 1253 O O . GLY A 1 162 ? 6.033 5.930 -13.473 1.00 90.94 162 GLY A O 1
ATOM 1254 N N . ASP A 1 163 ? 5.617 4.778 -11.584 1.00 91.69 163 ASP A N 1
ATOM 1255 C CA . ASP A 1 163 ? 6.979 4.260 -11.426 1.00 91.69 163 ASP A CA 1
ATOM 1256 C C . ASP A 1 163 ? 7.336 3.250 -12.529 1.00 91.69 163 ASP A C 1
ATOM 1258 O O . ASP A 1 163 ? 8.446 3.276 -13.055 1.00 91.69 163 ASP A O 1
ATOM 1262 N N . MET A 1 164 ? 6.371 2.431 -12.971 1.00 93.69 164 MET A N 1
ATOM 1263 C CA . MET A 1 164 ? 6.552 1.509 -14.101 1.00 93.69 164 MET A CA 1
ATOM 1264 C C . MET A 1 164 ? 6.929 2.212 -15.408 1.00 93.69 164 MET A C 1
ATOM 1266 O O . MET A 1 164 ? 7.708 1.668 -16.189 1.00 93.69 164 MET A O 1
ATOM 1270 N N . GLY A 1 165 ? 6.437 3.428 -15.645 1.00 93.12 165 GLY A N 1
ATOM 1271 C CA . GLY A 1 165 ? 6.804 4.218 -16.821 1.00 93.12 165 GLY A CA 1
ATOM 1272 C C . GLY A 1 165 ? 8.261 4.679 -16.856 1.00 93.12 165 GLY A C 1
ATOM 1273 O O . GLY A 1 165 ? 8.731 5.079 -17.918 1.00 93.12 165 GLY A O 1
ATOM 1274 N N . ASN A 1 166 ? 8.984 4.585 -15.737 1.00 90.38 166 ASN A N 1
ATOM 1275 C CA . ASN A 1 166 ? 10.428 4.825 -15.697 1.00 90.38 166 ASN A CA 1
ATOM 1276 C C . ASN A 1 166 ? 11.239 3.578 -16.098 1.00 90.38 166 ASN A C 1
ATOM 1278 O O . ASN A 1 166 ? 12.427 3.683 -16.388 1.00 90.38 166 ASN A O 1
ATOM 1282 N N . GLU A 1 167 ? 10.606 2.402 -16.113 1.00 90.88 167 GLU A N 1
ATOM 1283 C CA . GLU A 1 167 ? 11.256 1.091 -16.256 1.00 90.88 167 GLU A CA 1
ATOM 1284 C C . GLU A 1 167 ? 10.943 0.415 -17.597 1.00 90.88 167 GLU A C 1
ATOM 1286 O O . GLU A 1 167 ? 11.734 -0.388 -18.097 1.00 90.88 167 GLU A O 1
ATOM 1291 N N . ILE A 1 168 ? 9.789 0.730 -18.191 1.00 94.69 168 ILE A N 1
ATOM 1292 C CA . ILE A 1 168 ? 9.371 0.243 -19.509 1.00 94.69 168 ILE A CA 1
ATOM 1293 C C . ILE A 1 168 ? 8.808 1.388 -20.361 1.00 94.69 168 ILE A C 1
ATOM 1295 O O . ILE A 1 168 ? 8.305 2.369 -19.810 1.00 94.69 168 ILE A O 1
ATOM 1299 N N . PRO A 1 169 ? 8.821 1.268 -21.702 1.00 96.88 169 PRO A N 1
ATOM 1300 C CA . PRO A 1 169 ? 8.200 2.264 -22.572 1.00 96.88 169 PRO A CA 1
ATOM 1301 C C . PRO A 1 169 ? 6.709 2.466 -22.255 1.00 96.88 169 PRO A C 1
ATOM 1303 O O . PRO A 1 169 ? 5.976 1.497 -22.032 1.00 96.88 169 PRO A O 1
ATOM 1306 N N . LEU A 1 170 ? 6.246 3.721 -22.255 1.00 95.62 170 LEU A N 1
ATOM 1307 C CA . LEU A 1 170 ? 4.883 4.096 -21.847 1.00 95.62 170 LEU A CA 1
ATOM 1308 C C . LEU A 1 170 ? 3.802 3.383 -22.670 1.00 95.62 170 LEU A C 1
ATOM 1310 O O . LEU A 1 170 ? 2.757 3.001 -22.145 1.00 95.62 170 LEU A O 1
ATOM 1314 N N . GLU A 1 171 ? 4.066 3.158 -23.953 1.00 97.25 171 GLU A N 1
ATOM 1315 C CA . GLU A 1 171 ? 3.190 2.441 -24.872 1.00 97.25 171 GLU A CA 1
ATOM 1316 C C . GLU A 1 171 ? 3.026 0.952 -24.523 1.00 97.25 171 GLU A C 1
ATOM 1318 O O . GLU A 1 171 ? 2.048 0.333 -24.942 1.00 97.25 171 GLU A O 1
ATOM 1323 N N . GLN A 1 172 ? 3.937 0.373 -23.731 1.00 96.88 172 GLN A N 1
ATOM 1324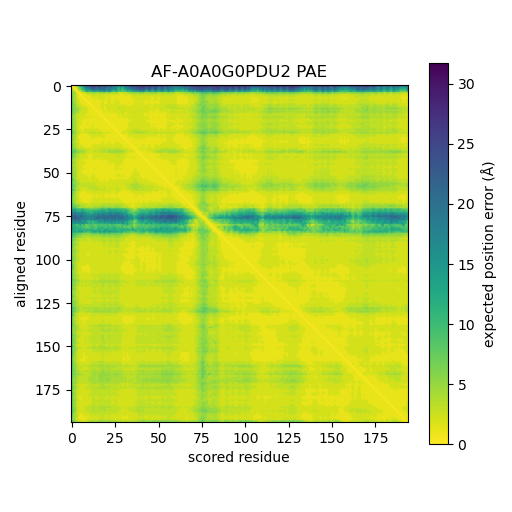 C CA . GLN A 1 172 ? 3.853 -1.018 -23.277 1.00 96.88 172 GLN A CA 1
ATOM 1325 C C . GLN A 1 172 ? 2.997 -1.181 -22.013 1.00 96.88 172 GLN A C 1
ATOM 1327 O O . GLN A 1 172 ? 2.440 -2.261 -21.793 1.00 96.88 172 GLN A O 1
ATOM 1332 N N . 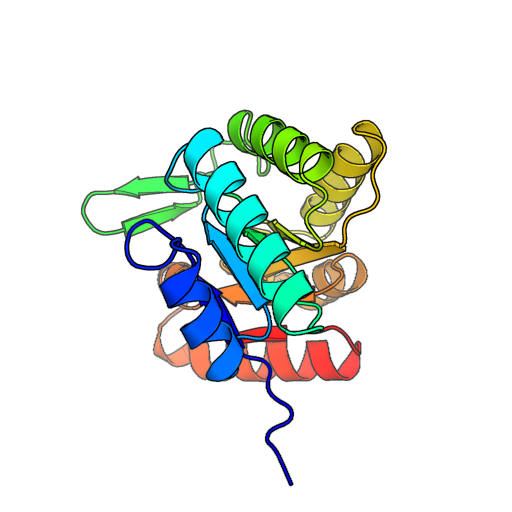ILE A 1 173 ? 2.835 -0.121 -21.209 1.00 97.44 173 ILE A N 1
ATOM 1333 C CA . ILE A 1 173 ? 2.109 -0.162 -19.928 1.00 97.44 173 ILE A CA 1
ATOM 1334 C C . ILE A 1 173 ? 0.693 -0.744 -20.070 1.00 97.44 173 ILE A C 1
ATOM 1336 O O . ILE A 1 173 ? 0.348 -1.617 -19.271 1.00 97.44 173 ILE A O 1
ATOM 1340 N N . PRO A 1 174 ? -0.140 -0.358 -21.063 1.00 98.12 174 PRO A N 1
ATOM 1341 C CA . PRO A 1 174 ? -1.486 -0.919 -21.191 1.00 98.12 174 PRO A CA 1
ATOM 1342 C C . PRO A 1 174 ? -1.496 -2.442 -21.391 1.00 98.12 174 PRO A C 1
ATOM 1344 O O . PRO A 1 174 ? -2.373 -3.128 -20.862 1.00 98.12 174 PRO A O 1
ATOM 1347 N N . PHE A 1 175 ? -0.514 -2.982 -22.120 1.00 98.06 175 PHE A N 1
ATOM 1348 C CA . PHE A 1 175 ? -0.405 -4.417 -22.389 1.00 98.06 175 PHE A CA 1
ATOM 1349 C C . PHE A 1 175 ? 0.075 -5.183 -21.156 1.00 98.06 175 PHE A C 1
ATOM 1351 O O . PHE A 1 175 ? -0.525 -6.195 -20.791 1.00 98.06 175 PHE A O 1
ATOM 1358 N N . VAL A 1 176 ? 1.096 -4.660 -20.469 1.00 98.06 176 VAL A N 1
ATOM 1359 C CA . VAL A 1 176 ? 1.596 -5.224 -19.207 1.00 98.06 176 VAL A CA 1
ATOM 1360 C C . VAL A 1 176 ? 0.505 -5.199 -18.136 1.00 98.06 176 VAL A C 1
ATOM 1362 O O . VAL A 1 176 ? 0.258 -6.208 -17.479 1.00 98.06 176 VAL A O 1
ATOM 1365 N N . GLN A 1 177 ? -0.226 -4.089 -18.004 1.00 98.62 177 GLN A N 1
ATOM 1366 C CA . GLN A 1 177 ? -1.357 -3.977 -17.084 1.00 98.62 177 GLN A CA 1
ATOM 1367 C C . GLN A 1 177 ? -2.430 -5.037 -17.377 1.00 98.62 177 GLN A C 1
ATOM 1369 O O . GLN A 1 177 ? -2.925 -5.688 -16.452 1.00 98.62 177 GLN A O 1
ATOM 1374 N N . ALA A 1 178 ? -2.801 -5.222 -18.648 1.00 98.31 178 ALA A N 1
ATOM 1375 C CA . ALA A 1 178 ? -3.800 -6.212 -19.041 1.00 98.31 178 ALA A CA 1
ATOM 1376 C C . ALA A 1 178 ? -3.363 -7.645 -18.690 1.00 98.31 178 ALA A C 1
ATOM 1378 O O . ALA A 1 178 ? -4.181 -8.423 -18.184 1.00 98.31 178 ALA A O 1
ATOM 1379 N N . ASP A 1 179 ? -2.086 -7.979 -18.903 1.00 98.38 179 ASP A N 1
ATOM 1380 C CA . ASP A 1 179 ? -1.528 -9.282 -18.535 1.00 98.38 179 ASP A CA 1
ATOM 1381 C C . ASP A 1 179 ? -1.514 -9.494 -17.014 1.00 98.38 179 ASP A C 1
ATOM 1383 O O . ASP A 1 179 ? -2.040 -10.501 -16.531 1.00 98.38 179 ASP A O 1
ATOM 1387 N N . ILE A 1 180 ? -1.042 -8.506 -16.239 1.00 98.56 180 ILE A N 1
ATOM 1388 C CA . ILE A 1 180 ? -1.046 -8.575 -14.769 1.00 98.56 180 ILE A CA 1
ATOM 1389 C C . ILE A 1 180 ? -2.467 -8.805 -14.244 1.00 98.56 180 ILE A C 1
ATOM 1391 O O . ILE A 1 180 ? -2.693 -9.704 -13.429 1.00 98.56 180 ILE A O 1
ATOM 1395 N N . ILE A 1 181 ? -3.454 -8.045 -14.733 1.00 98.44 181 ILE A N 1
ATOM 1396 C CA . ILE A 1 181 ? -4.858 -8.203 -14.326 1.00 98.44 181 ILE A CA 1
ATOM 1397 C C . ILE A 1 181 ? -5.366 -9.613 -14.652 1.00 98.44 181 ILE A C 1
ATOM 1399 O O . ILE A 1 181 ? -6.060 -10.224 -13.833 1.00 98.44 181 ILE A O 1
ATOM 1403 N N . LYS A 1 182 ? -5.041 -10.151 -15.834 1.00 98.44 182 LYS A N 1
ATOM 1404 C CA . LYS A 1 182 ? -5.444 -11.503 -16.246 1.00 98.44 182 LYS A CA 1
ATOM 1405 C C . LYS A 1 182 ? -4.838 -12.574 -15.334 1.00 98.44 182 LYS A C 1
ATOM 1407 O O . LYS A 1 182 ? -5.558 -13.480 -14.899 1.00 98.44 182 LYS A O 1
ATOM 1412 N N . LYS A 1 183 ? -3.550 -12.461 -15.009 1.00 98.50 183 LYS A N 1
ATOM 1413 C CA . LYS A 1 183 ? -2.850 -13.384 -14.105 1.00 98.50 183 LYS A CA 1
ATOM 1414 C C . LYS A 1 183 ? -3.415 -13.324 -12.686 1.00 98.50 183 LYS A C 1
ATOM 1416 O O . LYS A 1 183 ? -3.762 -14.366 -12.134 1.00 98.50 183 LYS A O 1
ATOM 1421 N N . CYS A 1 184 ? -3.657 -12.127 -12.148 1.00 98.25 184 CYS A N 1
ATOM 1422 C CA . CYS A 1 184 ? -4.286 -11.954 -10.833 1.00 98.25 184 CYS A CA 1
ATOM 1423 C C . CYS A 1 184 ? -5.688 -12.576 -10.772 1.00 98.25 184 CYS A C 1
ATOM 1425 O O . CYS A 1 184 ? -6.001 -13.308 -9.833 1.00 98.25 184 CYS A O 1
ATOM 1427 N N . LYS A 1 185 ? -6.517 -12.363 -11.807 1.00 97.25 185 LYS A N 1
ATOM 1428 C CA . LYS A 1 185 ? -7.843 -12.998 -11.916 1.00 97.25 185 LYS A CA 1
ATOM 1429 C C . LYS A 1 185 ? -7.751 -14.523 -11.931 1.00 97.25 185 LYS A C 1
ATOM 1431 O O . LYS A 1 185 ? -8.544 -15.181 -11.264 1.00 97.25 185 LYS A O 1
ATOM 1436 N N . THR A 1 186 ? -6.780 -15.075 -12.657 1.00 98.06 186 THR A N 1
ATOM 1437 C CA . THR A 1 186 ? -6.540 -16.526 -12.732 1.00 98.06 186 THR A CA 1
ATOM 1438 C C . THR A 1 186 ? -6.123 -17.088 -11.371 1.00 98.06 186 THR A C 1
ATOM 1440 O O . THR A 1 186 ? -6.661 -18.103 -10.935 1.00 98.06 186 THR A O 1
ATOM 1443 N N . ALA A 1 187 ? -5.245 -16.381 -10.656 1.00 97.31 187 ALA A N 1
ATOM 1444 C CA . ALA A 1 187 ? -4.808 -16.735 -9.306 1.00 97.31 187 ALA A C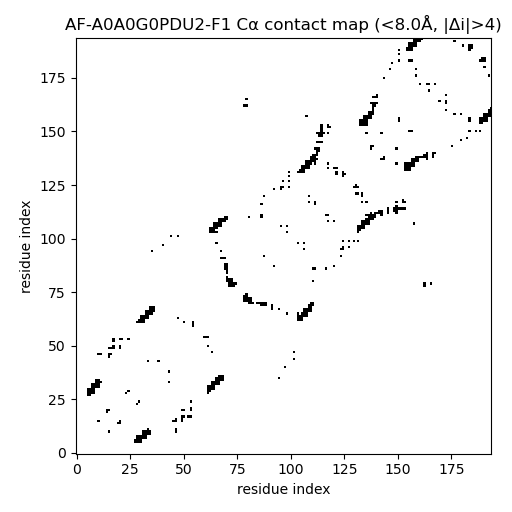A 1
ATOM 1445 C C . ALA A 1 187 ? -5.833 -16.400 -8.204 1.00 97.31 187 ALA A C 1
ATOM 1447 O O . ALA A 1 187 ? -5.591 -16.706 -7.038 1.00 97.31 187 ALA A O 1
ATOM 1448 N N . LYS A 1 188 ? -6.969 -15.775 -8.551 1.00 97.25 188 LYS A N 1
ATOM 1449 C CA . LYS A 1 188 ? -7.992 -15.273 -7.615 1.00 97.25 188 LYS A CA 1
ATOM 1450 C C . LYS A 1 188 ? -7.435 -14.300 -6.566 1.00 97.25 188 LYS A C 1
ATOM 1452 O O . LYS A 1 188 ? -7.923 -14.266 -5.438 1.00 97.25 188 LYS A O 1
ATOM 1457 N N . LYS A 1 189 ? -6.439 -13.494 -6.942 1.00 97.31 189 LYS A N 1
ATOM 1458 C CA . LYS A 1 189 ? -5.856 -12.458 -6.081 1.00 97.31 189 LYS A CA 1
ATOM 1459 C C . LYS A 1 189 ? -6.379 -11.073 -6.477 1.00 97.31 189 LYS A C 1
ATOM 1461 O O . LYS A 1 189 ? -6.507 -10.805 -7.677 1.00 97.31 189 LYS A O 1
ATOM 1466 N N . PRO A 1 190 ? -6.711 -10.192 -5.513 1.00 97.81 190 PRO A N 1
ATOM 1467 C CA . PRO A 1 190 ? -7.086 -8.817 -5.812 1.00 97.81 190 PRO A CA 1
ATOM 1468 C C . PRO A 1 190 ? -5.982 -8.092 -6.585 1.00 97.81 190 PRO A C 1
ATOM 1470 O O . PRO A 1 190 ? -4.793 -8.305 -6.347 1.00 97.81 190 PRO A O 1
ATOM 1473 N N . VAL A 1 191 ? -6.391 -7.218 -7.501 1.00 98.19 191 VAL A N 1
ATOM 1474 C CA . VAL A 1 191 ? -5.485 -6.384 -8.290 1.00 98.19 191 VAL A CA 1
ATOM 1475 C C . VAL A 1 191 ? -5.968 -4.942 -8.284 1.00 98.19 191 VAL A C 1
ATOM 1477 O O . VAL A 1 191 ? -7.148 -4.672 -8.512 1.00 98.19 191 VAL A O 1
ATOM 1480 N N . ILE A 1 192 ? -5.048 -4.025 -8.016 1.00 98.50 192 ILE A N 1
ATOM 1481 C CA . ILE A 1 192 ? -5.270 -2.583 -7.952 1.00 98.50 192 ILE A CA 1
ATOM 1482 C C . ILE A 1 192 ? -4.572 -1.958 -9.155 1.00 98.50 192 ILE A C 1
ATOM 1484 O O . ILE A 1 192 ? -3.418 -2.270 -9.434 1.00 98.50 192 ILE A O 1
ATOM 1488 N N . THR A 1 193 ? -5.259 -1.076 -9.874 1.00 97.38 193 THR A N 1
ATOM 1489 C CA . THR A 1 193 ? -4.632 -0.225 -10.896 1.00 97.38 193 THR A CA 1
ATOM 1490 C C . THR A 1 193 ? -4.412 1.154 -10.284 1.00 97.38 193 THR A C 1
ATOM 1492 O O . THR A 1 193 ? -5.391 1.780 -9.879 1.00 97.38 193 THR A O 1
ATOM 1495 N N . ALA A 1 194 ? -3.155 1.592 -10.187 1.00 93.69 194 ALA A N 1
ATOM 1496 C CA . ALA A 1 194 ? -2.741 2.874 -9.616 1.00 93.69 194 ALA A CA 1
ATOM 1497 C C . ALA A 1 194 ? -2.027 3.723 -10.673 1.00 93.69 194 ALA A C 1
ATOM 1499 O O . ALA A 1 194 ? -1.182 3.200 -11.436 1.00 93.69 194 ALA A O 1
#